Protein AF-R7V769-F1 (afdb_monomer)

InterPro domains:
  IPR001680 WD40 repeat [PF00400] (151-178)
  IPR001680 WD40 repeat [PF00400] (183-221)
  IPR001680 WD40 repeat [PS50082] (189-230)
  IPR001680 WD40 repeat [SM00320] (61-100)
  IPR001680 WD40 repeat [SM00320] (143-178)
  IPR001680 WD40 repeat [SM00320] (182-221)
  IPR015943 WD40/YVTN repeat-like-containing domain superfamily [G3DSA:2.130.10.10] (3-262)
  IPR019775 WD40 repeat, conserved site [PS00678] (208-222)
  IPR036322 WD40-repeat-containing domain superfamily [SSF50978] (66-259)
  IPR051242 WD repeat and EF-hand domain-containing protein [PTHR44324] (4-267)

Secondary structure (DSSP, 8-state):
------EEEEEE-TTSEEEEEEES-HHHHHHHHHHT--SS---SSTT-----HHHHHH-TTEEEEEEE--SS-EEEEEEETTTTEEEEEES-GGGSEEEEESS-THHHHHHHHHHH-TT-----------TTTTSPBPPPGGGEEEE--TT--SEEEEETTTTEEEEE-TT--EEEE-TT--SS-SEEE---SS-EEEEEEETTTTEEEEEETT--EEEEETTT--EEEEE-GGGS---S---EEEEETTTTEEEEESSSEEEEE----

Organism: Capitella teleta (NCBI:txid283909)

Nearest PDB structures (foldseek):
  9esi-assembly1_C  TM=8.291E-01  e=6.371E-06  Schizosaccharomyces pombe
  8qzs-assembly1_E  TM=4.296E-01  e=1.217E-06  Homo sapiens
  8ro1-assembly1_E  TM=4.300E-01  e=1.428E-06  Caenorhabditis elegans
  3zwl-assembly1_B  TM=4.782E-01  e=1.666E-05  Saccharomyces cerevisiae
  6fyy-assembly1_s  TM=4.096E-01  e=5.114E-05  Saccharomyces cerevisiae

Mean predicted aligned error: 11.55 Å

Sequence (269 aa):
STGDDECIVLFGDSEGCINIIVIASAGECLRLDLKWRMWKKAPKAEGIASVGIDVIANGATTKFLRWQVHGDWVQQLKYYHDIRQVISCSNHANTALVIGATTGSTHVEQQLKEIKDPSSQSEKVKQKPNLNWMQPKVRLEADQSIFKVYKGVKCFDFSKDKNIIVTGGMDRIVRMFNPYVSGKPTGMLRGHNAPIFFLFVAEEENRIFSISTDKCVKIWDIQDQNCLLTIRPKGHKIRGDLQACHYSSLTKTLAVATDQMNGLPLKLK

Foldseek 3Di:
DPDFQWDWDWDWFFQQKIKIKIARHPVVLLVVVVVVDPDDDDPPPDPDRDDDVVSQPPPPRMDIAIARQDNGTWQDWDADPVVQKIWTADQGQFQQIKIFHSDAPVVVVVVVVCVVDVPPPDDPDPDDPPPCRPPHDYGDPVRMAGAGHVSGFNDWDADPVVQWIWTWFQVQWIFICRRVDHDDTPAIQDDGPAGWNDWDQDPVVQWIWTAGQQRWIWIAHNPVSDTPDIQHCVNDVDDAGFDDWDADPVQCWIFTDGVHTDIDRDDDD

Solvent-accessible surface area (backbone atoms only — not comparable to full-atom values): 15497 Å² total; per-residue (Å²): 133,88,66,83,52,61,44,75,49,76,49,60,39,74,73,7,28,42,39,39,38,42,27,58,36,55,70,55,57,59,47,54,62,50,72,75,50,77,89,83,76,80,73,95,52,88,90,54,95,78,80,58,68,68,56,46,59,71,33,95,58,30,49,64,43,35,32,48,69,29,88,28,36,47,58,38,77,49,76,41,78,92,78,52,30,36,40,36,24,8,58,28,32,77,33,6,31,37,37,30,49,82,70,70,72,64,64,59,58,51,51,54,50,55,67,70,55,74,86,79,82,82,75,93,67,83,76,66,85,71,86,65,67,76,55,68,39,74,74,60,73,90,61,42,45,56,34,60,32,72,62,10,22,47,27,59,37,76,40,76,94,75,51,36,32,40,35,22,8,68,67,20,40,40,34,31,31,42,80,88,49,68,68,65,65,78,40,75,43,76,81,56,92,36,35,30,60,45,53,44,72,42,72,95,75,48,30,36,42,37,31,24,72,71,54,34,36,36,36,28,34,66,87,79,59,39,79,76,42,77,46,47,47,92,77,42,95,80,60,73,62,86,75,49,73,48,76,37,82,89,74,39,27,37,38,37,32,32,87,50,81,43,78,45,74,65,77,84,130

pLDDT: mean 77.4, std 18.27, range [29.28, 96.44]

Structure (mmCIF, N/CA/C/O backbone):
data_AF-R7V769-F1
#
_entry.id   AF-R7V769-F1
#
loop_
_atom_site.group_PDB
_atom_site.id
_atom_site.type_symbol
_atom_site.label_atom_id
_atom_site.label_alt_id
_atom_site.label_comp_id
_atom_site.label_asym_id
_atom_site.label_entity_id
_atom_site.label_seq_id
_atom_site.pdbx_PDB_ins_code
_atom_site.Cartn_x
_atom_site.Cartn_y
_atom_site.Cartn_z
_atom_site.occupancy
_atom_site.B_iso_or_equiv
_atom_site.auth_seq_id
_atom_site.auth_comp_id
_atom_site.auth_asym_id
_atom_site.auth_atom_id
_atom_site.pdbx_PDB_model_num
ATOM 1 N N . SER A 1 1 ? 30.612 9.951 3.944 1.00 38.47 1 SER A N 1
ATOM 2 C CA . SER A 1 1 ? 30.368 8.896 2.950 1.00 38.47 1 SER A CA 1
ATOM 3 C C . SER A 1 1 ? 29.359 9.433 1.958 1.00 38.47 1 SER A C 1
ATOM 5 O O . SER A 1 1 ? 28.234 9.727 2.334 1.00 38.47 1 SER A O 1
ATOM 7 N N . THR A 1 2 ? 29.783 9.682 0.725 1.00 36.50 2 THR A N 1
ATOM 8 C CA . THR A 1 2 ? 28.875 10.010 -0.377 1.00 36.50 2 THR A CA 1
ATOM 9 C C . THR A 1 2 ? 28.154 8.719 -0.742 1.00 36.50 2 THR A C 1
ATOM 11 O O . THR A 1 2 ? 28.752 7.848 -1.367 1.00 36.50 2 THR A O 1
ATOM 14 N N . GLY A 1 3 ? 26.938 8.537 -0.223 1.00 47.34 3 GLY A N 1
ATOM 15 C CA . GLY A 1 3 ? 26.050 7.489 -0.721 1.00 47.34 3 GLY A CA 1
ATOM 16 C C . GLY A 1 3 ? 25.786 7.712 -2.207 1.00 47.34 3 GLY A C 1
ATOM 17 O O . GLY A 1 3 ? 25.943 8.833 -2.693 1.00 47.34 3 GLY A O 1
ATOM 18 N N . ASP A 1 4 ? 25.433 6.649 -2.921 1.00 56.94 4 ASP A N 1
ATOM 19 C CA . ASP A 1 4 ? 25.064 6.741 -4.330 1.00 56.94 4 ASP A CA 1
ATOM 20 C C . ASP A 1 4 ? 23.943 7.791 -4.486 1.00 56.94 4 ASP A C 1
ATOM 22 O O . ASP A 1 4 ? 22.883 7.663 -3.870 1.00 56.94 4 ASP A O 1
ATOM 26 N N . ASP A 1 5 ? 24.187 8.851 -5.268 1.00 70.94 5 ASP A N 1
ATOM 27 C CA . ASP A 1 5 ? 23.266 9.974 -5.555 1.00 70.94 5 ASP A CA 1
ATOM 28 C C . ASP A 1 5 ? 22.110 9.535 -6.490 1.00 70.94 5 AS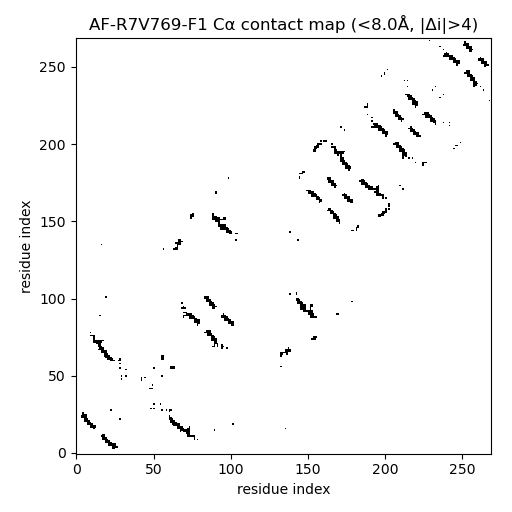P A C 1
ATOM 30 O O . ASP A 1 5 ? 21.684 10.257 -7.402 1.00 70.94 5 ASP A O 1
ATOM 34 N N . GLU A 1 6 ? 21.609 8.315 -6.284 1.00 74.94 6 GLU A N 1
ATOM 35 C CA . GLU A 1 6 ? 20.555 7.709 -7.079 1.00 74.94 6 GLU A CA 1
ATOM 36 C C . GLU A 1 6 ? 19.183 8.216 -6.628 1.00 74.94 6 GLU A C 1
ATOM 38 O O . GLU A 1 6 ? 18.741 8.004 -5.497 1.00 74.94 6 GLU A O 1
ATOM 43 N N . CYS A 1 7 ? 18.471 8.860 -7.547 1.00 81.38 7 CYS A N 1
ATOM 44 C CA . CYS A 1 7 ? 17.094 9.288 -7.346 1.00 81.38 7 CYS A CA 1
ATOM 45 C C . CYS A 1 7 ? 16.164 8.446 -8.218 1.00 81.38 7 CYS A C 1
ATOM 47 O O . CYS A 1 7 ? 16.407 8.263 -9.411 1.00 81.38 7 CYS A O 1
ATOM 49 N N . ILE A 1 8 ? 15.085 7.937 -7.626 1.00 83.00 8 ILE A N 1
ATOM 50 C CA . ILE A 1 8 ? 14.089 7.130 -8.328 1.00 83.00 8 ILE A CA 1
ATOM 51 C C . ILE A 1 8 ? 12.744 7.846 -8.247 1.00 83.00 8 ILE A C 1
ATOM 53 O O . ILE A 1 8 ? 12.223 8.082 -7.159 1.00 83.00 8 ILE A O 1
ATOM 57 N N . VAL A 1 9 ? 12.167 8.161 -9.405 1.00 87.00 9 VAL A N 1
ATOM 58 C CA . VAL A 1 9 ? 10.816 8.719 -9.523 1.00 87.00 9 VAL A CA 1
ATOM 59 C C . VAL A 1 9 ? 9.908 7.665 -10.139 1.00 87.00 9 VAL A C 1
ATOM 61 O O . VAL A 1 9 ? 10.232 7.065 -11.164 1.00 87.00 9 VAL A O 1
ATOM 64 N N . LEU A 1 10 ? 8.769 7.429 -9.495 1.00 90.12 10 LEU A N 1
ATOM 65 C CA . LEU A 1 10 ? 7.818 6.383 -9.853 1.00 90.12 10 LEU A CA 1
ATOM 66 C C . LEU A 1 10 ? 6.419 6.971 -9.932 1.00 90.12 10 LEU A C 1
ATOM 68 O O . LEU A 1 10 ? 5.989 7.662 -9.011 1.00 90.12 10 LEU A O 1
ATOM 72 N N . PHE A 1 11 ? 5.692 6.658 -10.997 1.00 90.62 11 PHE A N 1
ATOM 73 C CA . PHE A 1 11 ? 4.281 7.012 -11.108 1.00 90.62 11 PHE A CA 1
ATOM 74 C C . PHE A 1 11 ? 3.527 5.992 -11.957 1.00 90.62 11 PHE A C 1
ATOM 76 O O . PHE A 1 11 ? 4.061 5.431 -12.915 1.00 90.62 11 PHE A O 1
ATOM 83 N N . GLY A 1 12 ? 2.279 5.732 -11.580 1.00 92.12 12 GLY A N 1
ATOM 84 C CA . GLY A 1 12 ? 1.364 4.901 -12.353 1.00 92.12 12 GLY A CA 1
ATOM 85 C C . GLY A 1 12 ? 0.531 5.750 -13.307 1.00 92.12 12 GLY A C 1
ATOM 86 O O . GLY A 1 12 ? 0.296 6.927 -13.033 1.00 92.12 12 GLY A O 1
ATOM 87 N N . ASP A 1 13 ? 0.082 5.162 -14.410 1.00 91.25 13 ASP A N 1
ATOM 88 C CA . ASP A 1 13 ? -0.838 5.812 -15.343 1.00 91.25 13 ASP A CA 1
ATOM 89 C C . ASP A 1 13 ? -2.193 5.095 -15.453 1.00 91.25 13 ASP A C 1
ATOM 91 O O . ASP A 1 13 ? -2.448 4.054 -14.835 1.00 91.25 13 ASP A O 1
ATOM 95 N N . SER A 1 14 ? -3.096 5.706 -16.224 1.00 91.75 14 SER A N 1
ATOM 96 C CA . SER A 1 14 ? -4.448 5.201 -16.470 1.00 91.75 14 SER A CA 1
ATOM 97 C C . SER A 1 14 ? -4.482 3.940 -17.329 1.00 91.75 14 SER A C 1
ATOM 99 O O . SER A 1 14 ? -5.489 3.243 -17.332 1.00 91.75 14 SER A O 1
ATOM 101 N N . GLU A 1 15 ? -3.402 3.643 -18.052 1.00 90.00 15 GLU A N 1
ATOM 102 C CA . GLU A 1 15 ? -3.284 2.440 -18.878 1.00 90.00 15 GLU A CA 1
ATOM 103 C C . GLU A 1 15 ? -2.782 1.241 -18.068 1.00 90.00 15 GLU A C 1
ATOM 105 O O . GLU A 1 15 ? -2.666 0.146 -18.609 1.00 90.00 15 GLU A O 1
ATOM 110 N N . GLY A 1 16 ? -2.476 1.424 -16.778 1.00 89.50 16 GLY A N 1
ATOM 111 C CA . GLY A 1 16 ? -1.949 0.365 -15.924 1.00 89.50 16 GLY A CA 1
ATOM 112 C C . GLY A 1 16 ? -0.443 0.150 -16.072 1.00 89.50 16 GLY A C 1
ATOM 113 O O . GLY A 1 16 ? 0.079 -0.887 -15.643 1.00 89.50 16 GLY A O 1
ATOM 114 N N . CYS A 1 17 ? 0.276 1.112 -16.656 1.00 91.44 17 CYS A N 1
ATOM 115 C CA . CYS A 1 17 ? 1.729 1.109 -16.656 1.00 91.44 17 CYS A CA 1
ATOM 116 C C . CYS A 1 17 ? 2.290 1.763 -15.396 1.00 91.44 17 CYS A C 1
ATOM 118 O O . CYS A 1 17 ? 1.759 2.733 -14.854 1.00 91.44 17 CYS A O 1
ATOM 120 N N . ILE A 1 18 ? 3.446 1.260 -14.982 1.00 91.19 18 ILE A N 1
ATOM 121 C CA . ILE A 1 18 ? 4.322 1.892 -14.009 1.00 91.19 18 ILE A CA 1
ATOM 122 C C . ILE A 1 18 ? 5.473 2.525 -14.781 1.00 91.19 18 ILE A C 1
ATOM 124 O O . ILE A 1 18 ? 6.204 1.848 -15.506 1.00 91.19 18 ILE A O 1
ATOM 128 N N . ASN A 1 19 ? 5.637 3.828 -14.612 1.00 88.62 19 ASN A N 1
ATOM 129 C CA . ASN A 1 19 ? 6.720 4.598 -15.192 1.00 88.62 19 ASN A CA 1
ATOM 130 C C . ASN A 1 19 ? 7.797 4.796 -14.122 1.00 88.62 19 ASN A C 1
ATOM 132 O O . ASN A 1 19 ? 7.518 5.298 -13.032 1.00 88.62 19 ASN A O 1
ATOM 136 N N . ILE A 1 20 ? 9.017 4.367 -14.431 1.00 87.25 20 ILE A N 1
ATOM 137 C CA . ILE A 1 20 ? 10.181 4.398 -13.548 1.00 87.25 20 ILE A CA 1
ATOM 138 C C . ILE A 1 20 ? 11.251 5.265 -14.193 1.00 87.25 20 ILE A C 1
ATOM 140 O O . ILE A 1 20 ? 11.716 4.973 -15.293 1.00 87.25 20 ILE A O 1
ATOM 144 N N . ILE A 1 21 ? 11.661 6.312 -13.489 1.00 85.25 21 ILE A N 1
ATOM 145 C CA . ILE A 1 21 ? 12.800 7.150 -13.843 1.00 85.25 21 ILE A CA 1
ATOM 146 C C . ILE A 1 21 ? 13.878 6.892 -12.799 1.00 85.25 21 ILE A C 1
ATOM 148 O O . ILE A 1 21 ? 13.679 7.195 -11.626 1.00 85.25 21 ILE A O 1
ATOM 152 N N . VAL A 1 22 ? 15.014 6.349 -13.223 1.00 81.12 22 VAL A N 1
ATOM 153 C CA . VAL A 1 22 ? 16.208 6.207 -12.383 1.00 81.12 22 VAL A CA 1
ATOM 154 C C . VAL A 1 22 ? 17.222 7.248 -12.829 1.00 81.12 22 VAL A C 1
ATOM 156 O O . VAL A 1 22 ? 17.643 7.254 -13.985 1.00 81.12 22 VAL A O 1
ATOM 159 N N . ILE A 1 23 ? 17.602 8.134 -11.921 1.00 80.56 23 ILE A N 1
ATOM 160 C CA . ILE A 1 23 ? 18.587 9.192 -12.124 1.00 80.56 23 ILE A CA 1
ATOM 161 C C . ILE A 1 23 ? 19.831 8.783 -11.342 1.00 80.56 23 ILE A C 1
ATOM 163 O O . ILE A 1 23 ? 19.790 8.780 -10.118 1.00 80.56 23 ILE A O 1
ATOM 167 N N . ALA A 1 24 ? 20.916 8.428 -12.034 1.00 74.19 24 ALA A N 1
ATOM 168 C CA . ALA A 1 24 ? 22.129 7.906 -11.394 1.00 74.19 24 ALA A CA 1
ATOM 169 C C . ALA A 1 24 ? 22.889 8.967 -10.576 1.00 74.19 24 ALA A C 1
ATOM 171 O O . ALA A 1 24 ? 23.533 8.656 -9.583 1.00 74.19 24 ALA A O 1
ATOM 172 N N . SER A 1 25 ? 22.810 10.230 -11.004 1.00 73.69 25 SER A N 1
ATOM 173 C CA . SER A 1 25 ? 23.271 11.379 -10.229 1.00 73.69 25 SER A CA 1
ATOM 174 C C . SER A 1 25 ? 22.354 12.564 -10.488 1.00 73.69 25 SER A C 1
ATOM 176 O O . SER A 1 25 ? 22.337 13.136 -11.586 1.00 73.69 25 SER A O 1
ATOM 178 N N . ALA A 1 26 ? 21.584 12.950 -9.471 1.00 68.31 26 ALA A N 1
ATOM 179 C CA . ALA A 1 26 ? 20.723 14.128 -9.552 1.00 68.31 26 ALA A CA 1
ATOM 180 C C . ALA A 1 26 ? 21.537 15.407 -9.826 1.00 68.31 26 ALA A C 1
ATOM 182 O O . ALA A 1 26 ? 21.130 16.249 -10.631 1.00 68.31 26 ALA A O 1
ATOM 183 N N . GLY A 1 27 ? 22.727 15.520 -9.223 1.00 65.88 27 GLY A N 1
ATOM 184 C CA . GLY A 1 27 ? 23.632 16.653 -9.413 1.00 65.88 27 GLY A CA 1
ATOM 185 C C . GLY A 1 27 ? 24.148 16.788 -10.848 1.00 65.88 27 GLY A C 1
ATOM 186 O O . GLY A 1 27 ? 24.165 17.893 -11.394 1.00 65.88 27 GLY A O 1
ATOM 187 N N . GLU A 1 28 ? 24.528 15.685 -11.498 1.00 65.19 28 GLU A N 1
ATOM 188 C CA . GLU A 1 28 ? 24.952 15.719 -12.904 1.00 65.19 28 GLU A CA 1
ATOM 189 C C . GLU A 1 28 ? 23.791 15.948 -13.868 1.00 65.19 28 GLU A C 1
ATOM 191 O O . GLU A 1 28 ? 23.950 16.688 -14.840 1.00 65.19 28 GLU A O 1
ATOM 196 N N . CYS A 1 29 ? 22.612 15.386 -13.585 1.00 62.81 29 CYS A N 1
ATOM 197 C CA . CYS A 1 29 ? 21.416 15.615 -14.393 1.00 62.81 29 CYS A CA 1
ATOM 198 C C . CYS A 1 29 ? 21.044 17.109 -14.439 1.00 62.81 29 CYS A C 1
ATOM 200 O O . CYS A 1 29 ? 20.763 17.647 -15.509 1.00 62.81 29 CYS A O 1
ATOM 202 N N . LEU A 1 30 ? 21.125 17.804 -13.299 1.00 62.53 30 LEU A N 1
ATOM 203 C CA . LEU A 1 30 ? 20.907 19.253 -13.224 1.00 62.53 30 LEU A CA 1
ATOM 204 C C . LEU A 1 30 ? 22.042 20.052 -13.895 1.00 62.53 30 LEU A C 1
ATOM 206 O O . LEU A 1 30 ? 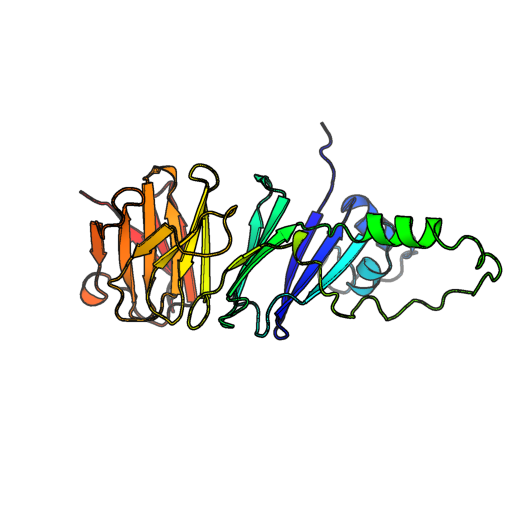21.795 21.088 -14.513 1.00 62.53 30 LEU A O 1
ATOM 210 N N . ARG A 1 31 ? 23.294 19.574 -13.824 1.00 58.38 31 ARG A N 1
ATOM 211 C CA . ARG A 1 31 ? 24.452 20.212 -14.487 1.00 58.38 31 ARG A CA 1
ATOM 212 C C . ARG A 1 31 ? 24.467 20.041 -16.007 1.00 58.38 31 ARG A C 1
ATOM 214 O O . ARG A 1 31 ? 25.007 20.902 -16.699 1.00 58.38 31 ARG A O 1
ATOM 221 N N . LEU A 1 32 ? 23.908 18.959 -16.543 1.00 52.59 32 LEU A N 1
ATOM 222 C CA . LEU A 1 32 ? 23.812 18.742 -17.988 1.00 52.59 32 LEU A CA 1
ATOM 223 C C . LEU A 1 32 ? 22.817 19.709 -18.642 1.00 52.59 32 LEU A C 1
ATOM 225 O O . LEU A 1 32 ? 23.135 20.243 -19.704 1.00 52.59 32 LEU A O 1
ATOM 229 N N . ASP A 1 33 ? 21.701 20.033 -17.977 1.00 50.44 33 ASP A N 1
ATOM 230 C CA . ASP A 1 33 ? 20.824 21.143 -18.395 1.00 50.44 33 ASP A CA 1
ATOM 231 C C . ASP A 1 33 ? 21.580 22.491 -18.381 1.00 50.44 33 ASP A C 1
ATOM 233 O O . ASP A 1 33 ? 21.432 23.332 -19.271 1.00 50.44 33 ASP A O 1
ATOM 237 N N . LEU A 1 34 ? 22.497 22.674 -17.423 1.00 46.69 34 LEU A N 1
ATOM 238 C CA . LEU A 1 34 ? 23.350 23.866 -17.345 1.00 46.69 34 LEU A CA 1
ATOM 239 C C . LEU A 1 34 ? 24.428 23.931 -18.446 1.00 46.69 34 LEU A C 1
ATOM 241 O O . LEU A 1 34 ? 24.751 25.032 -18.888 1.00 46.69 34 LEU A O 1
ATOM 245 N N . LYS A 1 35 ? 24.958 22.804 -18.947 1.00 44.06 35 LYS A N 1
ATOM 246 C CA . LYS A 1 35 ? 25.964 22.800 -20.036 1.00 44.06 35 LYS A CA 1
ATOM 247 C C . LYS A 1 35 ? 25.408 23.261 -21.390 1.00 44.06 35 LYS A C 1
ATOM 249 O O . LYS A 1 35 ? 26.181 23.754 -22.206 1.00 44.06 35 LYS A O 1
ATOM 254 N N . TRP A 1 36 ? 24.098 23.159 -21.623 1.00 39.41 36 TRP A N 1
ATOM 255 C CA . TRP A 1 36 ? 23.449 23.660 -22.847 1.00 39.41 36 TRP A CA 1
ATOM 256 C C . TRP A 1 36 ? 22.977 25.119 -22.745 1.00 39.41 36 TRP A C 1
ATOM 258 O O . TRP A 1 36 ? 22.637 25.738 -23.755 1.00 39.41 36 TRP A O 1
ATOM 268 N N . ARG A 1 37 ? 23.015 25.719 -21.549 1.00 42.22 37 ARG A N 1
ATOM 269 C CA . ARG A 1 37 ? 22.692 27.132 -21.323 1.00 42.22 37 ARG A CA 1
ATOM 270 C C . ARG A 1 37 ? 23.956 27.989 -21.269 1.00 42.22 37 ARG A C 1
ATOM 272 O O . ARG A 1 37 ? 24.393 28.421 -20.206 1.00 42.22 37 ARG A O 1
ATOM 279 N N . MET A 1 38 ? 24.456 28.389 -22.439 1.00 36.78 38 MET A N 1
ATOM 280 C CA . MET A 1 38 ? 24.999 29.747 -22.538 1.00 36.78 38 MET A CA 1
ATOM 281 C C . MET A 1 38 ? 23.882 30.705 -22.091 1.00 36.78 38 MET A C 1
ATOM 283 O O . MET A 1 38 ? 22.810 30.746 -22.698 1.00 36.78 38 MET A O 1
ATOM 287 N N . TRP A 1 39 ? 24.089 31.398 -20.969 1.00 44.03 39 TRP A N 1
ATOM 288 C CA . TRP A 1 39 ? 23.134 32.312 -20.340 1.00 44.03 39 TRP A CA 1
ATOM 289 C C . TRP A 1 39 ? 22.452 33.249 -21.344 1.00 44.03 39 TRP A C 1
ATOM 291 O O . TRP A 1 39 ? 23.052 34.247 -21.726 1.00 44.03 39 TRP A O 1
ATOM 301 N N . LYS A 1 40 ? 21.183 33.004 -21.707 1.00 39.84 40 LYS A N 1
ATOM 302 C CA . LYS A 1 40 ? 20.277 34.081 -22.168 1.00 39.84 40 LYS A CA 1
ATOM 303 C C . LYS A 1 40 ? 18.812 33.979 -21.733 1.00 39.84 40 LYS A C 1
ATOM 305 O O . LYS A 1 40 ? 18.083 34.927 -21.996 1.00 39.84 40 LYS A O 1
ATOM 310 N N . LYS A 1 41 ? 18.356 32.922 -21.042 1.00 41.53 41 LYS A N 1
ATOM 311 C CA . LYS A 1 41 ? 17.011 32.884 -20.418 1.00 41.53 41 LYS A CA 1
ATOM 312 C C . LYS A 1 41 ? 16.904 31.776 -19.361 1.00 41.53 41 LYS A C 1
ATOM 314 O O . LYS A 1 41 ? 16.995 30.589 -19.684 1.00 41.53 41 LYS A O 1
ATOM 319 N N . ALA A 1 42 ? 16.717 32.187 -18.106 1.00 41.94 42 ALA A N 1
ATOM 320 C CA . ALA A 1 42 ? 16.353 31.324 -16.982 1.00 41.94 42 ALA A CA 1
ATOM 321 C C . ALA A 1 42 ? 15.047 30.549 -17.282 1.00 41.94 42 ALA A C 1
ATOM 323 O O . ALA A 1 42 ? 14.239 31.023 -18.090 1.00 41.94 42 ALA A O 1
ATOM 324 N N . PRO A 1 43 ? 14.822 29.359 -16.692 1.00 47.91 43 PRO A N 1
ATOM 325 C CA . PRO A 1 43 ? 13.550 28.660 -16.847 1.00 47.91 43 PRO A CA 1
ATOM 326 C C . PRO A 1 43 ? 12.424 29.511 -16.245 1.00 47.91 43 PRO A C 1
ATOM 328 O O . PRO A 1 43 ? 12.604 30.159 -15.219 1.00 47.91 43 PRO A O 1
ATOM 331 N N . LYS A 1 44 ? 11.263 29.540 -16.910 1.00 49.53 44 LYS A N 1
ATOM 332 C CA . LYS A 1 44 ? 10.121 30.419 -16.584 1.00 49.53 44 LYS A CA 1
ATOM 333 C C . LYS A 1 44 ? 9.360 30.032 -15.298 1.00 49.53 44 LYS A C 1
ATOM 335 O O . LYS A 1 44 ? 8.281 30.564 -15.070 1.00 49.53 44 LYS A O 1
ATOM 340 N N . ALA A 1 45 ? 9.896 29.137 -14.471 1.00 54.94 45 ALA A N 1
ATOM 341 C CA . ALA A 1 45 ? 9.294 28.717 -13.209 1.00 54.94 45 ALA A CA 1
ATOM 342 C C . ALA A 1 45 ? 10.161 29.206 -12.036 1.00 54.94 45 ALA A C 1
ATOM 344 O O . ALA A 1 45 ? 11.137 28.563 -11.664 1.00 54.94 45 ALA A O 1
ATOM 345 N N . GLU A 1 46 ? 9.842 30.404 -11.540 1.00 53.03 46 GLU A N 1
ATOM 346 C CA . GLU A 1 46 ? 10.150 30.938 -10.198 1.00 53.03 46 GLU A CA 1
ATOM 347 C C . GLU A 1 46 ? 11.409 30.409 -9.476 1.00 53.03 46 GLU A C 1
ATOM 349 O O . GLU A 1 46 ? 11.331 29.884 -8.372 1.00 53.03 46 GLU A O 1
ATOM 354 N N . GLY A 1 47 ? 12.602 30.545 -10.066 1.00 55.38 47 GLY A N 1
ATOM 355 C CA . GLY A 1 47 ? 13.861 30.265 -9.356 1.00 55.38 47 GLY A CA 1
ATOM 356 C C . GLY A 1 47 ? 14.110 28.796 -8.977 1.00 55.38 47 GLY A C 1
ATOM 357 O O . GLY A 1 47 ? 15.088 28.515 -8.287 1.00 55.38 47 GLY A O 1
ATOM 358 N N . ILE A 1 48 ? 13.284 27.858 -9.452 1.00 61.16 48 ILE A N 1
ATOM 359 C CA . ILE A 1 48 ? 13.450 26.419 -9.221 1.00 61.16 48 ILE A CA 1
ATOM 360 C C . ILE A 1 48 ? 14.084 25.794 -10.467 1.00 61.16 48 ILE A C 1
ATOM 362 O O . ILE A 1 48 ? 13.589 25.940 -11.590 1.00 61.16 48 ILE A O 1
ATOM 366 N N . ALA A 1 49 ? 15.195 25.078 -10.279 1.00 58.22 49 ALA A N 1
ATOM 367 C CA . ALA A 1 49 ? 15.799 24.291 -11.347 1.00 58.22 49 ALA A CA 1
ATOM 368 C C . ALA A 1 49 ? 14.798 23.218 -11.810 1.00 58.22 49 ALA A C 1
ATOM 370 O O . ALA A 1 49 ? 14.388 22.361 -11.031 1.00 58.22 49 ALA A O 1
ATOM 371 N N . SER A 1 50 ? 14.379 23.293 -13.071 1.00 60.59 50 SER A N 1
ATOM 372 C CA . SER A 1 50 ? 13.412 22.382 -13.684 1.00 60.59 50 SER A CA 1
ATOM 373 C C . SER A 1 50 ? 14.034 21.762 -14.924 1.00 60.59 50 SER A C 1
ATOM 375 O O . SER A 1 50 ? 14.637 22.463 -15.734 1.00 60.59 50 SER A O 1
ATOM 377 N N . VAL A 1 51 ? 13.887 20.447 -15.060 1.00 65.12 51 VAL A N 1
ATOM 378 C CA . VAL A 1 51 ? 14.385 19.683 -16.205 1.00 65.12 51 VAL A CA 1
ATOM 379 C C . VAL A 1 51 ? 13.184 19.076 -16.916 1.00 65.12 51 VAL A C 1
ATOM 381 O O . VAL A 1 51 ? 12.318 18.476 -16.277 1.00 65.12 51 VAL A O 1
ATOM 384 N N . GLY A 1 52 ? 13.114 19.262 -18.234 1.00 65.38 52 GLY A N 1
ATOM 385 C CA . GLY A 1 52 ? 12.089 18.639 -19.065 1.00 65.38 52 GLY A CA 1
ATOM 386 C C . GLY A 1 52 ? 12.231 17.117 -19.060 1.00 65.38 52 GLY A C 1
ATOM 387 O O . GLY A 1 52 ? 13.340 16.579 -19.066 1.00 65.38 52 GLY A O 1
ATOM 388 N N . ILE A 1 53 ? 11.107 16.401 -19.045 1.00 67.44 53 ILE A N 1
ATOM 389 C CA . ILE A 1 53 ? 11.116 14.932 -19.040 1.00 67.44 53 ILE A CA 1
ATOM 390 C C . ILE A 1 53 ? 11.760 14.350 -20.308 1.00 67.44 53 ILE A C 1
ATOM 392 O O . ILE A 1 53 ? 12.323 13.266 -20.267 1.00 67.44 53 ILE A O 1
ATOM 396 N N . ASP A 1 54 ? 11.736 15.092 -21.413 1.00 64.50 54 ASP A N 1
ATOM 397 C CA . ASP A 1 54 ? 12.410 14.793 -22.676 1.00 64.50 54 ASP A CA 1
ATOM 398 C C . ASP A 1 54 ? 13.942 14.821 -22.554 1.00 64.50 54 ASP A C 1
ATOM 400 O O . ASP A 1 54 ? 14.629 13.993 -23.157 1.00 64.50 54 ASP A O 1
ATOM 404 N N . VAL A 1 55 ? 14.479 15.720 -21.726 1.00 65.00 55 VAL A N 1
ATOM 405 C CA . VAL A 1 55 ? 15.913 15.792 -21.410 1.00 65.00 55 VAL A CA 1
ATOM 406 C C . VAL A 1 55 ? 16.316 14.620 -20.514 1.00 65.00 55 VAL A C 1
ATOM 408 O O . VAL A 1 55 ? 17.354 14.004 -20.740 1.00 65.00 55 VAL A O 1
ATOM 411 N N . ILE A 1 56 ? 15.466 14.256 -19.549 1.00 66.00 56 ILE A N 1
ATOM 412 C CA . ILE A 1 56 ? 15.660 13.075 -18.690 1.00 66.00 56 ILE A CA 1
ATOM 413 C C . ILE A 1 56 ? 15.528 11.782 -19.508 1.00 66.00 56 ILE A C 1
ATOM 415 O O . ILE A 1 56 ? 16.278 10.837 -19.304 1.00 66.00 56 ILE A O 1
ATOM 419 N N . ALA A 1 57 ? 14.612 11.702 -20.466 1.00 63.19 57 ALA A N 1
ATOM 420 C CA . ALA A 1 57 ? 14.434 10.492 -21.265 1.00 63.19 57 ALA A CA 1
ATOM 421 C C . ALA A 1 57 ? 15.620 10.224 -22.211 1.00 63.19 57 ALA A C 1
ATOM 423 O O . ALA A 1 57 ? 15.934 9.067 -22.480 1.00 63.19 57 ALA A O 1
ATOM 424 N N . ASN A 1 58 ? 16.288 11.280 -22.692 1.00 62.47 58 ASN A N 1
ATOM 425 C CA . ASN A 1 58 ? 17.402 11.184 -23.644 1.00 62.47 58 ASN A CA 1
ATOM 426 C C . ASN A 1 58 ? 18.792 11.378 -23.005 1.00 62.47 58 ASN A C 1
ATOM 428 O O . ASN A 1 58 ? 19.806 11.332 -23.705 1.00 62.47 58 ASN A O 1
ATOM 432 N N . GLY A 1 59 ? 18.852 11.636 -21.698 1.00 63.81 59 GLY A N 1
ATOM 433 C CA . GLY A 1 59 ? 20.090 11.857 -20.957 1.00 63.81 59 GLY A CA 1
ATOM 434 C C . GLY A 1 59 ? 20.888 10.569 -20.747 1.00 63.81 59 GLY A C 1
ATOM 435 O O . GLY A 1 59 ? 20.333 9.506 -20.495 1.00 63.81 59 GLY A O 1
ATOM 436 N N . ALA A 1 60 ? 22.219 10.656 -20.804 1.00 62.62 60 ALA A N 1
ATOM 437 C CA . ALA A 1 60 ? 23.098 9.505 -20.562 1.00 62.62 60 ALA A CA 1
ATOM 438 C C . ALA A 1 60 ? 23.084 9.022 -19.095 1.00 62.62 60 ALA A C 1
ATOM 440 O O . ALA A 1 60 ? 23.457 7.886 -18.810 1.00 62.62 60 ALA A O 1
ATOM 441 N N . THR A 1 61 ? 22.664 9.882 -18.163 1.00 67.56 61 THR A N 1
ATOM 442 C CA . THR A 1 61 ? 22.675 9.642 -16.709 1.00 67.56 61 THR A CA 1
ATOM 443 C C . THR A 1 61 ? 21.328 9.159 -16.164 1.00 67.56 61 THR A C 1
ATOM 445 O O . THR A 1 61 ? 21.188 8.920 -14.962 1.00 67.56 61 THR A O 1
ATOM 448 N N . THR A 1 62 ? 20.330 9.014 -17.033 1.00 71.44 62 THR A N 1
ATOM 449 C CA . THR A 1 62 ? 18.930 8.810 -16.671 1.00 71.44 62 THR A CA 1
ATOM 450 C C . THR A 1 62 ? 18.349 7.641 -17.455 1.00 71.44 62 THR A C 1
ATOM 452 O O . THR A 1 62 ? 18.526 7.511 -18.663 1.00 71.44 62 THR A O 1
ATOM 455 N N . LYS A 1 63 ? 17.656 6.742 -16.756 1.00 76.12 63 LYS A N 1
ATOM 456 C CA . LYS A 1 63 ? 16.998 5.576 -17.348 1.00 76.12 63 LYS A CA 1
ATOM 457 C C . LYS A 1 63 ? 15.500 5.716 -17.161 1.00 76.12 63 LYS A C 1
ATOM 459 O O . LYS A 1 63 ? 15.027 5.787 -16.030 1.00 76.12 63 LYS A O 1
ATOM 464 N N . PHE A 1 64 ? 14.767 5.723 -18.268 1.00 80.62 64 PHE A N 1
ATOM 465 C CA . PHE A 1 64 ? 13.312 5.676 -18.264 1.00 80.62 64 PHE A CA 1
ATOM 466 C C . PHE A 1 64 ? 12.822 4.272 -18.621 1.00 80.62 64 PHE A C 1
ATOM 468 O O . PHE A 1 64 ? 13.274 3.667 -19.596 1.00 80.62 64 PHE A O 1
ATOM 475 N N . LEU A 1 65 ? 11.873 3.763 -17.843 1.00 81.25 65 LEU A N 1
ATOM 476 C CA . LEU A 1 65 ? 11.215 2.489 -18.082 1.00 81.25 65 LEU A CA 1
ATOM 477 C C . LEU A 1 65 ? 9.706 2.649 -17.914 1.00 81.25 65 LEU A C 1
ATOM 479 O O . LEU A 1 65 ? 9.232 2.947 -16.823 1.00 81.25 65 LEU A O 1
ATOM 483 N N . ARG A 1 66 ? 8.954 2.349 -18.974 1.00 86.12 66 ARG A N 1
ATOM 484 C CA . ARG A 1 66 ? 7.508 2.128 -18.905 1.00 86.12 66 ARG A CA 1
ATOM 485 C C . ARG A 1 66 ? 7.235 0.629 -18.855 1.00 86.12 66 ARG A C 1
ATOM 487 O O . ARG A 1 66 ? 7.529 -0.089 -19.810 1.00 86.12 66 ARG A O 1
ATOM 494 N N . TRP A 1 67 ? 6.700 0.156 -17.738 1.00 87.19 67 TRP A N 1
ATOM 495 C CA . TRP A 1 67 ? 6.381 -1.248 -17.489 1.00 87.19 67 TRP A CA 1
ATOM 496 C C . TRP A 1 67 ? 4.862 -1.432 -17.493 1.00 87.19 67 TRP A C 1
ATOM 498 O O . TRP A 1 67 ? 4.192 -0.884 -16.624 1.00 87.19 67 TRP A O 1
ATOM 508 N N . GLN A 1 68 ? 4.311 -2.182 -18.453 1.00 89.06 68 GLN A N 1
ATOM 509 C CA . GLN A 1 68 ? 2.884 -2.536 -18.448 1.00 89.06 68 GLN A CA 1
ATOM 510 C C . GLN A 1 68 ? 2.651 -3.635 -17.419 1.00 89.06 68 GLN A C 1
ATOM 512 O O . GLN A 1 68 ? 3.195 -4.732 -17.556 1.00 89.06 68 GLN A O 1
ATOM 517 N N . VAL A 1 69 ? 1.849 -3.335 -16.400 1.00 89.12 69 VAL A N 1
ATOM 518 C CA . VAL A 1 69 ? 1.663 -4.226 -15.247 1.00 89.12 69 VAL A CA 1
ATOM 519 C C . VAL A 1 69 ? 0.214 -4.636 -15.090 1.00 89.12 69 VAL A C 1
ATOM 521 O O . VAL A 1 69 ? -0.099 -5.813 -14.925 1.00 89.12 69 VAL A O 1
ATOM 524 N N . HIS A 1 70 ? -0.670 -3.648 -15.125 1.00 93.06 70 HIS A N 1
ATOM 525 C CA . HIS A 1 70 ? -2.074 -3.808 -14.804 1.00 93.06 70 HIS A CA 1
ATOM 526 C C . HIS A 1 70 ? -2.925 -3.746 -16.066 1.00 93.06 70 HIS A C 1
ATOM 528 O O . HIS A 1 70 ? -2.551 -3.112 -17.048 1.00 93.06 70 HIS A O 1
ATOM 534 N N . GLY A 1 71 ? -4.080 -4.410 -16.029 1.00 91.31 71 GLY A N 1
ATOM 535 C CA . GLY A 1 71 ? -5.119 -4.267 -17.058 1.00 91.31 71 GLY A CA 1
ATOM 536 C C . GLY A 1 71 ? -6.069 -3.088 -16.815 1.00 91.31 71 GLY A C 1
ATOM 537 O O . GLY A 1 71 ? -7.070 -2.966 -17.509 1.00 91.31 71 GLY A O 1
ATOM 538 N N . ASP A 1 72 ? -5.803 -2.279 -15.789 1.00 93.81 72 ASP A N 1
ATOM 539 C CA . ASP A 1 72 ? -6.596 -1.123 -15.370 1.00 93.81 72 ASP A CA 1
ATOM 540 C C . ASP A 1 72 ? -5.659 -0.089 -14.718 1.00 93.81 72 ASP A C 1
ATOM 542 O O . ASP A 1 72 ? -4.516 -0.414 -14.383 1.00 93.81 72 ASP A O 1
ATOM 546 N N . TRP A 1 73 ? -6.134 1.135 -14.501 1.00 93.38 73 TRP A N 1
ATOM 547 C CA . TRP A 1 73 ? -5.386 2.207 -13.835 1.00 93.38 73 TRP A CA 1
ATOM 548 C C . TRP A 1 73 ? -4.754 1.793 -12.496 1.00 93.38 73 TRP A C 1
ATOM 550 O O . TRP A 1 73 ? -5.350 1.092 -11.665 1.00 93.38 73 TRP A O 1
ATOM 560 N N . VAL A 1 74 ? -3.536 2.284 -12.265 1.00 95.31 74 VAL A N 1
ATOM 561 C CA . VAL A 1 74 ? -2.804 2.054 -11.015 1.00 95.31 74 VAL A CA 1
ATOM 562 C C . VAL A 1 74 ? -3.451 2.861 -9.887 1.00 95.31 74 VAL A C 1
ATOM 564 O O . VAL A 1 74 ? -3.519 4.085 -9.947 1.00 95.31 74 VAL A O 1
ATOM 567 N N . GLN A 1 75 ? -3.916 2.176 -8.843 1.00 94.00 75 GLN A N 1
ATOM 568 C CA . GLN A 1 75 ? -4.593 2.787 -7.693 1.00 94.00 75 GLN A CA 1
ATOM 569 C C . GLN A 1 75 ? -3.605 3.294 -6.643 1.00 94.00 75 GLN A C 1
ATOM 571 O O . GLN A 1 75 ? -3.766 4.380 -6.091 1.00 94.00 75 GLN A O 1
ATOM 576 N N . GLN A 1 76 ? -2.571 2.503 -6.365 1.00 94.12 76 GLN A N 1
ATOM 577 C CA . GLN A 1 76 ? -1.525 2.853 -5.416 1.00 94.12 76 GLN A CA 1
ATOM 578 C C . GLN A 1 76 ? -0.192 2.288 -5.891 1.00 94.12 76 GLN A C 1
ATOM 580 O O . GLN A 1 76 ? -0.129 1.191 -6.448 1.00 94.12 76 GLN A O 1
ATOM 585 N N . LEU A 1 77 ? 0.873 3.047 -5.649 1.00 94.25 77 LEU A N 1
ATOM 586 C CA . LEU A 1 77 ? 2.243 2.712 -6.007 1.00 94.25 77 LEU A CA 1
ATOM 587 C C . LEU A 1 77 ? 3.161 3.124 -4.858 1.00 94.25 77 LEU A C 1
ATOM 589 O O . LEU A 1 77 ? 3.089 4.261 -4.392 1.00 94.25 77 LEU A O 1
ATOM 593 N N . LYS A 1 78 ? 4.014 2.211 -4.398 1.00 93.00 78 LYS A N 1
ATOM 594 C CA . LYS A 1 78 ? 5.018 2.486 -3.367 1.00 93.00 78 LYS A CA 1
ATOM 595 C C . LYS A 1 78 ? 6.332 1.801 -3.709 1.00 93.00 78 LYS A C 1
ATOM 597 O O . LYS A 1 78 ? 6.344 0.679 -4.214 1.00 93.00 78 LYS A O 1
ATOM 602 N N . TYR A 1 79 ? 7.430 2.473 -3.390 1.00 91.06 79 TYR A N 1
ATOM 603 C CA . TYR A 1 79 ? 8.767 1.899 -3.439 1.00 91.06 79 TYR A CA 1
ATOM 604 C C . TYR A 1 79 ? 9.258 1.587 -2.039 1.00 91.06 79 TYR A C 1
ATOM 606 O O . TYR A 1 79 ? 9.136 2.415 -1.139 1.00 91.06 79 TYR A O 1
ATOM 614 N N . TYR A 1 80 ? 9.836 0.405 -1.881 1.00 88.81 80 TYR A N 1
ATOM 615 C CA . TYR A 1 80 ? 10.428 -0.036 -0.633 1.00 88.81 80 TYR A CA 1
ATOM 616 C C . TYR A 1 80 ? 11.935 -0.162 -0.829 1.00 88.81 80 TYR A C 1
ATOM 618 O O . TYR A 1 80 ? 12.414 -1.097 -1.472 1.00 88.81 80 TYR A O 1
ATOM 626 N N . HIS A 1 81 ? 12.678 0.796 -0.266 1.00 83.38 81 HIS A N 1
ATOM 627 C CA . HIS A 1 81 ? 14.137 0.869 -0.379 1.00 83.38 81 HIS A CA 1
ATOM 628 C C . HIS A 1 81 ? 14.831 -0.382 0.174 1.00 83.38 81 HIS A C 1
ATOM 630 O O . HIS A 1 81 ? 15.793 -0.858 -0.422 1.00 83.38 81 HIS A O 1
ATOM 636 N N . ASP A 1 82 ? 14.304 -0.945 1.263 1.00 82.38 82 ASP A N 1
ATOM 637 C CA . ASP A 1 82 ? 14.861 -2.120 1.938 1.00 82.38 82 ASP A CA 1
ATOM 638 C C . ASP A 1 82 ? 14.951 -3.365 1.055 1.00 82.38 82 ASP A C 1
ATOM 640 O O . ASP A 1 82 ? 15.926 -4.109 1.120 1.00 82.38 82 ASP A O 1
ATOM 644 N N . ILE A 1 83 ? 13.923 -3.590 0.237 1.00 83.94 83 ILE A N 1
ATOM 645 C CA . ILE A 1 83 ? 13.823 -4.744 -0.665 1.00 83.94 83 ILE A CA 1
ATOM 646 C C . ILE A 1 83 ? 14.117 -4.363 -2.121 1.00 83.94 83 ILE A C 1
ATOM 648 O O . ILE A 1 83 ? 14.112 -5.229 -2.988 1.00 83.94 83 ILE A O 1
ATOM 652 N N . ARG A 1 84 ? 14.373 -3.074 -2.399 1.00 83.88 84 ARG A N 1
ATOM 653 C CA . ARG A 1 84 ? 14.553 -2.492 -3.744 1.00 83.88 84 ARG A CA 1
ATOM 654 C C . ARG A 1 84 ? 13.446 -2.888 -4.727 1.00 83.88 84 ARG A C 1
ATOM 656 O O . ARG A 1 84 ? 13.683 -3.089 -5.920 1.00 83.88 84 ARG A O 1
ATOM 663 N N . GLN A 1 85 ? 12.221 -2.994 -4.223 1.00 88.38 85 GLN A N 1
ATOM 664 C CA . GLN A 1 85 ? 11.056 -3.406 -4.998 1.00 88.38 85 GLN A CA 1
ATOM 665 C C . GLN A 1 85 ? 9.986 -2.324 -4.998 1.00 88.38 85 GLN A C 1
ATOM 667 O O . GLN A 1 85 ? 9.805 -1.563 -4.045 1.00 88.38 85 GLN A O 1
ATOM 672 N N . VAL A 1 86 ? 9.267 -2.281 -6.109 1.00 91.88 86 VAL A N 1
ATOM 673 C CA . VAL A 1 86 ? 8.067 -1.487 -6.314 1.00 91.88 86 VAL A CA 1
ATOM 674 C C . VAL A 1 86 ? 6.874 -2.403 -6.117 1.00 91.88 86 VAL A C 1
ATOM 676 O O . VAL A 1 86 ? 6.801 -3.476 -6.716 1.00 91.88 86 VAL A O 1
ATOM 679 N N . ILE A 1 87 ? 5.927 -1.958 -5.300 1.00 94.44 87 ILE A N 1
ATOM 680 C CA . ILE A 1 87 ? 4.639 -2.617 -5.126 1.00 94.44 87 ILE A CA 1
ATOM 681 C C . ILE A 1 87 ? 3.570 -1.693 -5.693 1.00 94.44 87 ILE A C 1
ATOM 683 O O . ILE A 1 87 ? 3.571 -0.484 -5.450 1.00 94.44 87 ILE A O 1
ATOM 687 N N . SER A 1 88 ? 2.667 -2.266 -6.475 1.00 95.12 88 SER A N 1
ATOM 688 C CA . SER A 1 88 ? 1.592 -1.539 -7.139 1.00 95.12 88 SER A CA 1
ATOM 689 C C . SER A 1 88 ? 0.293 -2.323 -7.077 1.00 95.12 88 SER A C 1
ATOM 691 O O . SER A 1 88 ? 0.317 -3.555 -7.061 1.00 95.12 88 SER A O 1
ATOM 693 N N . CYS A 1 89 ? -0.839 -1.626 -7.075 1.00 95.88 89 CYS A N 1
ATOM 694 C CA . CYS A 1 89 ? -2.147 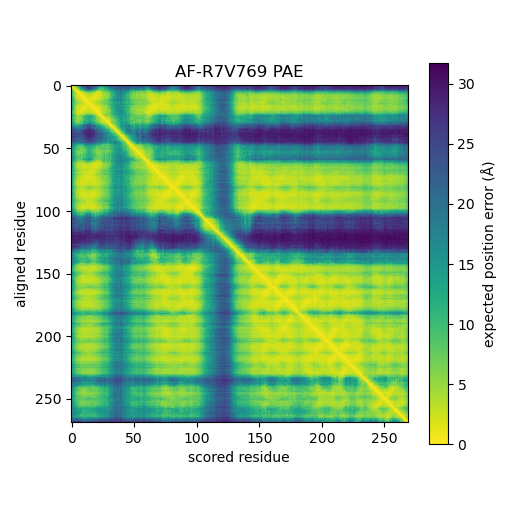-2.268 -7.111 1.00 95.88 89 CYS A CA 1
ATOM 695 C C . CYS A 1 89 ? -3.103 -1.623 -8.117 1.00 95.88 89 CYS A C 1
ATOM 697 O O . CYS A 1 89 ? -2.961 -0.448 -8.461 1.00 95.88 89 CYS A O 1
ATOM 699 N N . SER A 1 90 ? -4.089 -2.395 -8.569 1.00 95.44 90 SER A N 1
ATOM 700 C CA . SER A 1 90 ? -5.157 -1.948 -9.467 1.00 95.44 90 SER A CA 1
ATOM 701 C C . SER A 1 90 ? -6.485 -2.638 -9.155 1.00 95.44 90 SER A C 1
ATOM 703 O O . SER A 1 90 ? -6.544 -3.665 -8.470 1.00 95.44 90 SER A O 1
ATOM 705 N N . ASN A 1 91 ? -7.574 -2.111 -9.721 1.00 93.25 91 ASN A N 1
ATOM 706 C CA . ASN A 1 91 ? -8.898 -2.730 -9.613 1.00 93.25 91 ASN A CA 1
ATOM 707 C C . ASN A 1 91 ? -9.078 -3.951 -10.542 1.00 93.25 91 ASN A C 1
ATOM 709 O O . ASN A 1 91 ? -10.134 -4.589 -10.534 1.00 93.25 91 ASN A O 1
ATOM 713 N N . HIS A 1 92 ? -8.049 -4.334 -11.304 1.00 93.94 92 HIS A N 1
ATOM 714 C CA . HIS A 1 92 ? -8.091 -5.499 -12.177 1.00 93.94 92 HIS A CA 1
ATOM 715 C C . HIS A 1 92 ? -7.796 -6.790 -11.400 1.00 93.94 92 HIS A C 1
ATOM 717 O O . HIS A 1 92 ? -6.736 -6.949 -10.806 1.00 93.94 92 HIS A O 1
ATOM 723 N N . 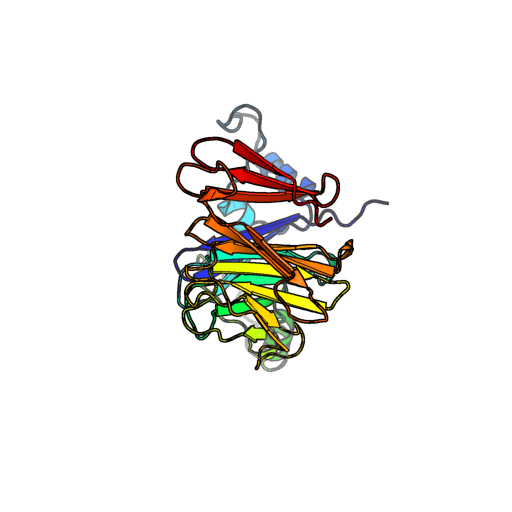ALA A 1 93 ? -8.712 -7.761 -11.424 1.00 92.62 93 ALA A N 1
ATOM 724 C CA . ALA A 1 93 ? -8.635 -8.917 -10.527 1.00 92.62 93 ALA A CA 1
ATOM 725 C C . ALA A 1 93 ? -7.410 -9.828 -10.745 1.00 92.62 93 ALA A C 1
ATOM 727 O O . ALA A 1 93 ? -6.869 -10.381 -9.786 1.00 92.62 93 ALA A O 1
ATOM 728 N N . ASN A 1 94 ? -6.962 -9.984 -11.996 1.00 92.12 94 ASN A N 1
ATOM 729 C CA . ASN A 1 94 ? -5.850 -10.880 -12.334 1.00 92.12 94 ASN A CA 1
ATOM 730 C C . ASN A 1 94 ? -4.473 -10.265 -12.081 1.00 92.12 94 ASN A C 1
ATOM 732 O O . ASN A 1 94 ? -3.505 -11.006 -11.956 1.00 92.12 94 ASN A O 1
ATOM 736 N N . THR A 1 95 ? -4.396 -8.939 -12.004 1.00 93.06 95 THR A N 1
ATOM 737 C CA . THR A 1 95 ? -3.162 -8.187 -11.743 1.00 93.06 95 THR A CA 1
ATOM 738 C C . THR A 1 95 ? -3.329 -7.326 -10.497 1.00 93.06 95 THR A C 1
ATOM 740 O O . THR A 1 95 ? -2.717 -6.283 -10.390 1.00 93.06 95 THR A O 1
ATOM 743 N N . ALA A 1 96 ? -4.190 -7.715 -9.556 1.00 93.69 96 ALA A N 1
ATOM 744 C CA . ALA A 1 96 ? -4.682 -6.801 -8.528 1.00 93.69 96 ALA A CA 1
ATOM 745 C C . ALA A 1 96 ? -3.571 -6.177 -7.676 1.00 93.69 96 ALA A C 1
ATOM 747 O O . ALA A 1 96 ? -3.660 -5.009 -7.307 1.00 93.69 96 ALA A O 1
ATOM 748 N N . LEU A 1 97 ? -2.517 -6.939 -7.392 1.00 94.69 97 LEU A N 1
ATOM 749 C CA . LEU A 1 97 ? -1.298 -6.451 -6.764 1.00 94.69 97 LEU A CA 1
ATOM 750 C C . LEU A 1 97 ? -0.098 -7.082 -7.473 1.00 94.69 97 LEU A C 1
ATOM 752 O O . LEU A 1 97 ? -0.093 -8.287 -7.727 1.00 94.69 97 LEU A O 1
ATOM 756 N N . VAL A 1 98 ? 0.909 -6.272 -7.784 1.00 93.62 98 VAL A N 1
ATOM 757 C CA . VAL A 1 98 ? 2.150 -6.728 -8.411 1.00 93.62 98 VAL A CA 1
ATOM 758 C C . VAL A 1 98 ? 3.346 -6.149 -7.676 1.00 93.62 98 VAL A C 1
ATOM 760 O O . VAL A 1 98 ? 3.387 -4.948 -7.393 1.00 93.62 98 VAL A O 1
ATOM 763 N N . ILE A 1 99 ? 4.318 -7.013 -7.398 1.00 92.38 99 ILE A N 1
ATOM 764 C CA . ILE A 1 99 ? 5.623 -6.655 -6.852 1.00 92.38 99 ILE A CA 1
ATOM 765 C C . ILE A 1 99 ? 6.665 -6.912 -7.935 1.00 92.38 99 ILE A C 1
ATOM 767 O O . ILE A 1 99 ? 6.666 -7.976 -8.549 1.00 92.38 99 ILE A O 1
ATOM 771 N N . GLY A 1 100 ? 7.564 -5.962 -8.164 1.00 87.94 100 GLY A N 1
ATOM 772 C CA . GLY A 1 100 ? 8.690 -6.151 -9.076 1.00 87.94 100 GLY A CA 1
ATOM 773 C C . GLY A 1 100 ? 9.851 -5.222 -8.758 1.00 87.94 100 GLY A C 1
ATOM 774 O O . GLY A 1 100 ? 9.699 -4.224 -8.057 1.00 87.94 100 GLY A O 1
ATOM 775 N N . ALA A 1 101 ? 11.038 -5.547 -9.262 1.00 81.31 101 ALA A N 1
ATOM 776 C CA . ALA A 1 101 ? 12.232 -4.723 -9.064 1.00 81.31 101 ALA A CA 1
ATOM 777 C C . ALA A 1 101 ? 12.180 -3.413 -9.877 1.00 81.31 101 ALA A C 1
ATOM 779 O O . ALA A 1 101 ? 11.521 -3.336 -10.913 1.00 81.31 101 ALA A O 1
ATOM 780 N N . THR A 1 102 ? 12.915 -2.374 -9.481 1.00 69.88 102 THR A N 1
ATOM 781 C CA . THR A 1 102 ? 13.031 -1.139 -10.289 1.00 69.88 102 THR A CA 1
ATOM 782 C C . THR A 1 102 ? 13.797 -1.365 -11.592 1.00 69.88 102 THR A C 1
ATOM 784 O O . THR A 1 102 ? 13.422 -0.823 -12.631 1.00 69.88 102 THR A O 1
ATOM 787 N N . THR A 1 103 ? 14.797 -2.241 -11.575 1.00 65.56 103 THR A N 1
ATOM 788 C CA . THR A 1 103 ? 15.559 -2.678 -12.747 1.00 65.56 103 THR A CA 1
ATOM 789 C C . THR A 1 103 ? 15.082 -4.062 -13.189 1.00 65.56 103 THR A C 1
ATOM 791 O O . THR A 1 103 ? 15.157 -5.027 -12.438 1.00 65.56 103 THR A O 1
ATOM 794 N N . GLY A 1 104 ? 14.534 -4.168 -14.402 1.00 59.56 104 GLY A N 1
ATOM 795 C CA . GLY A 1 104 ? 14.237 -5.474 -15.001 1.00 59.56 104 GLY A CA 1
ATOM 796 C C . GLY A 1 104 ? 15.529 -6.180 -15.415 1.00 59.56 104 GLY A C 1
ATOM 797 O O . GLY A 1 104 ? 16.496 -5.515 -15.796 1.00 59.56 104 GLY A O 1
ATOM 798 N N . SER A 1 105 ? 15.547 -7.514 -15.407 1.00 55.25 105 SER A N 1
ATOM 799 C CA . SER A 1 105 ? 16.709 -8.318 -15.826 1.00 55.25 105 SER A CA 1
ATOM 800 C C . SER A 1 105 ? 16.958 -8.292 -17.346 1.00 55.25 105 SER A C 1
ATOM 802 O O . SER A 1 105 ? 17.860 -8.961 -17.851 1.00 55.25 105 SER A O 1
ATOM 804 N N . THR A 1 106 ? 16.228 -7.445 -18.085 1.00 50.84 106 THR A N 1
ATOM 805 C CA . THR A 1 106 ? 16.246 -7.322 -19.553 1.00 50.84 106 THR A CA 1
ATOM 806 C C . THR A 1 106 ? 17.637 -7.126 -20.159 1.00 50.84 106 THR A C 1
ATOM 808 O O . THR A 1 106 ? 17.824 -7.385 -21.344 1.00 50.84 106 THR A O 1
ATOM 811 N N . HIS A 1 107 ? 18.620 -6.684 -19.371 1.00 47.44 107 HIS A N 1
ATOM 812 C CA . HIS A 1 107 ? 19.991 -6.502 -19.840 1.00 47.44 107 HIS A CA 1
ATOM 813 C C . HIS A 1 107 ? 20.752 -7.823 -20.040 1.00 47.44 107 HIS A C 1
ATOM 815 O O . HIS A 1 107 ? 21.586 -7.896 -20.933 1.00 47.44 107 HIS A O 1
ATOM 821 N N . VAL A 1 108 ? 20.442 -8.882 -19.282 1.00 46.84 108 VAL A N 1
ATOM 822 C CA . VAL A 1 108 ? 21.181 -10.155 -19.372 1.00 46.84 108 VAL A CA 1
ATOM 823 C C . VAL A 1 108 ? 20.764 -10.942 -20.616 1.00 46.84 108 VAL A C 1
ATOM 825 O O . VAL A 1 108 ? 21.617 -11.458 -21.329 1.00 46.84 108 VAL A O 1
ATOM 828 N N . GLU A 1 109 ? 19.473 -10.981 -20.956 1.00 48.66 109 GLU A N 1
ATOM 829 C CA . GLU A 1 109 ? 19.008 -11.695 -22.154 1.00 48.66 109 GLU A CA 1
ATOM 830 C C . GLU A 1 109 ? 19.277 -10.957 -23.469 1.00 48.66 109 GLU A C 1
ATOM 832 O O . GLU A 1 109 ? 19.541 -11.614 -24.475 1.00 48.66 109 GLU A O 1
ATOM 837 N N . GLN A 1 110 ? 19.239 -9.617 -23.492 1.00 49.53 110 GLN A N 1
ATOM 838 C CA . GLN A 1 110 ? 19.676 -8.865 -24.677 1.00 49.53 110 GLN A CA 1
ATOM 839 C C . GLN A 1 110 ? 21.168 -9.079 -24.931 1.00 49.53 110 GLN A C 1
ATOM 841 O O . GLN A 1 110 ? 21.531 -9.398 -26.057 1.00 49.53 110 GLN A O 1
ATOM 846 N N . GLN A 1 111 ? 22.001 -9.038 -23.885 1.00 50.41 111 GLN A N 1
ATOM 847 C CA . GLN A 1 111 ? 23.416 -9.392 -24.004 1.00 50.41 111 GLN A CA 1
ATOM 848 C C . GLN A 1 111 ? 23.604 -10.854 -24.439 1.00 50.41 111 GLN A C 1
ATOM 850 O O . GLN A 1 111 ? 24.410 -11.130 -25.318 1.00 50.41 111 GLN A O 1
ATOM 855 N N . LEU A 1 112 ? 22.823 -11.804 -23.912 1.00 52.06 112 LEU A N 1
ATOM 856 C CA . LEU A 1 112 ? 22.888 -13.212 -24.332 1.00 52.06 112 LEU A CA 1
ATOM 857 C C . LEU A 1 112 ? 22.402 -13.445 -25.773 1.00 52.06 112 LEU A C 1
ATOM 859 O O . LEU A 1 112 ? 22.885 -14.372 -26.421 1.00 52.06 112 LEU A O 1
ATOM 863 N N . LYS A 1 113 ? 21.457 -12.647 -26.284 1.00 52.31 113 LYS A N 1
ATOM 864 C CA . LYS A 1 113 ? 21.026 -12.683 -27.693 1.00 52.31 113 LYS A CA 1
ATOM 865 C C . LYS A 1 113 ? 22.067 -12.047 -28.615 1.00 52.31 113 LYS A C 1
ATOM 867 O O . LYS A 1 113 ? 22.374 -12.629 -29.646 1.00 52.31 113 LYS A O 1
ATOM 872 N N . GLU A 1 114 ? 22.663 -10.927 -28.213 1.00 50.03 114 GLU A N 1
ATOM 873 C CA . GLU A 1 114 ? 23.757 -10.267 -28.943 1.00 50.03 114 GLU A CA 1
ATOM 874 C C . GLU A 1 114 ? 25.030 -11.130 -29.000 1.00 50.03 114 GLU A C 1
ATOM 876 O O . GLU A 1 114 ? 25.749 -11.104 -29.994 1.00 50.03 114 GLU A O 1
ATOM 881 N N . ILE A 1 115 ? 25.288 -11.953 -27.977 1.00 55.28 115 ILE A N 1
ATOM 882 C CA . ILE A 1 115 ? 26.390 -12.931 -27.972 1.00 55.28 115 ILE A CA 1
ATOM 883 C C . ILE A 1 115 ? 26.082 -14.146 -28.868 1.00 55.28 115 ILE A C 1
ATOM 885 O O . ILE A 1 115 ? 27.005 -14.777 -29.383 1.00 55.28 115 ILE A O 1
ATOM 889 N N . LYS A 1 116 ? 24.802 -14.491 -29.066 1.00 52.56 116 LYS A N 1
ATOM 890 C CA . LYS A 1 116 ? 24.388 -15.649 -29.876 1.00 52.56 116 LYS A CA 1
ATOM 891 C C . LYS A 1 116 ? 24.391 -15.389 -31.385 1.00 52.56 116 LYS A C 1
ATOM 893 O O . LYS A 1 116 ? 24.586 -16.353 -32.116 1.00 52.56 116 LYS A O 1
ATOM 898 N N . ASP A 1 117 ? 24.265 -14.137 -31.834 1.00 47.47 117 ASP A N 1
ATOM 899 C CA . ASP A 1 117 ? 24.325 -13.757 -33.256 1.00 47.47 117 ASP A CA 1
ATOM 900 C C . ASP A 1 117 ? 25.420 -12.697 -33.524 1.00 47.47 117 ASP A C 1
ATOM 902 O O . ASP A 1 117 ? 25.141 -11.498 -33.571 1.00 47.47 117 ASP A O 1
ATOM 906 N N . PRO A 1 118 ? 26.687 -13.102 -33.755 1.00 46.72 118 PRO A N 1
ATOM 907 C CA . PRO A 1 118 ? 27.796 -12.167 -33.981 1.00 46.72 118 PRO A CA 1
ATOM 908 C C . PRO A 1 118 ? 27.804 -11.527 -35.382 1.00 46.72 118 PRO A C 1
ATOM 910 O O . PRO A 1 118 ? 28.622 -10.651 -35.658 1.00 46.72 118 PRO A O 1
ATOM 913 N N . SER A 1 119 ? 26.947 -11.980 -36.304 1.00 41.44 119 SER A N 1
ATOM 914 C CA . SER A 1 119 ? 27.078 -11.720 -37.746 1.00 41.44 119 SER A CA 1
ATOM 915 C C . SER A 1 119 ? 26.370 -10.466 -38.270 1.00 41.44 119 SER A C 1
ATOM 917 O O . SER A 1 119 ? 26.362 -10.246 -39.477 1.00 41.44 119 SER A O 1
ATOM 919 N N . SER A 1 120 ? 25.804 -9.610 -37.415 1.00 42.53 120 SER A N 1
ATOM 920 C CA . SER A 1 120 ? 25.190 -8.339 -37.841 1.00 42.53 120 SER A CA 1
ATOM 921 C C . SER A 1 120 ? 25.989 -7.107 -37.399 1.00 42.53 120 SER A C 1
ATOM 923 O O . SER A 1 120 ? 25.415 -6.085 -37.022 1.00 42.53 120 SER A O 1
ATOM 925 N N . GLN A 1 121 ? 27.321 -7.184 -37.420 1.00 41.47 121 GLN A N 1
ATOM 926 C CA . GLN A 1 121 ? 28.190 -6.020 -37.232 1.00 41.47 121 GLN A CA 1
ATOM 927 C C . GLN A 1 121 ? 28.677 -5.469 -38.574 1.00 41.47 121 GLN A C 1
ATOM 929 O O . GLN A 1 121 ? 29.804 -5.722 -38.978 1.00 41.47 121 GLN A O 1
ATOM 934 N N . SER A 1 122 ? 27.850 -4.661 -39.237 1.00 35.38 122 SER A N 1
ATOM 935 C CA . SER A 1 122 ? 28.330 -3.572 -40.099 1.00 35.38 122 SER A CA 1
ATOM 936 C C . SER A 1 122 ? 27.153 -2.753 -40.616 1.00 35.38 122 SER A C 1
ATOM 938 O O . SER A 1 122 ? 26.624 -3.042 -41.677 1.00 35.38 122 SER A O 1
ATOM 940 N N . GLU A 1 123 ? 26.754 -1.721 -39.879 1.00 29.28 123 GLU A N 1
ATOM 941 C CA . GLU A 1 123 ? 26.313 -0.453 -40.468 1.00 29.28 123 GLU A CA 1
ATOM 942 C C . GLU A 1 123 ? 26.166 0.577 -39.346 1.00 29.28 123 GLU A C 1
ATOM 944 O O . GLU A 1 123 ? 25.335 0.453 -38.446 1.00 29.28 123 GLU A O 1
ATOM 949 N N . LYS A 1 124 ? 27.011 1.614 -39.378 1.00 33.62 124 LYS A N 1
ATOM 950 C CA . LYS A 1 124 ? 26.845 2.811 -38.547 1.00 33.62 124 LYS A CA 1
ATOM 951 C C . LYS A 1 124 ? 25.610 3.568 -39.042 1.00 33.62 124 LYS A C 1
ATOM 953 O O . LYS A 1 124 ? 25.722 4.564 -39.753 1.00 33.62 124 LYS A O 1
ATOM 958 N N . VAL A 1 125 ? 24.425 3.094 -38.667 1.00 31.80 125 VAL A N 1
ATOM 959 C CA . VAL A 1 125 ? 23.180 3.841 -38.829 1.00 31.80 125 VAL A CA 1
ATOM 960 C C . VAL A 1 125 ? 23.262 5.042 -37.894 1.00 31.80 125 VAL A C 1
ATOM 962 O O . VAL A 1 125 ? 23.355 4.893 -36.676 1.00 31.80 125 VAL A O 1
ATOM 965 N N . LYS A 1 126 ? 23.247 6.252 -38.463 1.00 33.34 126 LYS A N 1
ATOM 966 C CA . LYS A 1 126 ? 22.978 7.485 -37.716 1.00 33.34 126 LYS A CA 1
ATOM 967 C C . LYS A 1 126 ? 21.638 7.297 -37.003 1.00 33.34 126 LYS A C 1
ATOM 969 O O . LYS A 1 126 ? 20.588 7.391 -37.637 1.00 33.34 126 LYS A O 1
ATOM 974 N N . GLN A 1 127 ? 21.680 6.973 -35.713 1.00 34.38 127 GLN A N 1
ATOM 975 C CA . GLN A 1 127 ? 20.486 6.790 -34.898 1.00 34.38 127 GLN A CA 1
ATOM 976 C C . GLN A 1 127 ? 19.716 8.115 -34.878 1.00 34.38 127 GLN A C 1
ATOM 978 O O . GLN A 1 127 ? 20.149 9.095 -34.273 1.00 34.38 127 GLN A O 1
ATOM 983 N N . LYS A 1 128 ? 18.570 8.161 -35.567 1.00 33.53 128 LYS A N 1
ATOM 984 C CA . LYS A 1 128 ? 17.511 9.118 -35.226 1.00 33.53 128 LYS A CA 1
ATOM 985 C C . LYS A 1 128 ? 17.155 8.888 -33.748 1.00 33.53 128 LYS A C 1
ATOM 987 O O . LYS A 1 128 ? 17.196 7.731 -33.326 1.00 33.53 128 LYS A O 1
ATOM 992 N N . PRO A 1 129 ? 16.813 9.927 -32.961 1.00 36.97 129 PRO A N 1
ATOM 993 C CA . PRO A 1 129 ? 16.384 9.727 -31.581 1.00 36.97 129 PRO A CA 1
ATOM 994 C C . PRO A 1 129 ? 15.208 8.750 -31.594 1.00 36.97 129 PRO A C 1
ATOM 996 O O . PRO A 1 129 ? 14.167 9.017 -32.196 1.00 36.97 129 PRO A O 1
ATOM 999 N N . ASN A 1 130 ? 15.431 7.564 -31.033 1.00 42.84 130 ASN A N 1
ATOM 1000 C CA . ASN A 1 130 ? 14.477 6.470 -31.066 1.00 42.84 130 ASN A CA 1
ATOM 1001 C C . ASN A 1 130 ? 13.277 6.876 -30.208 1.00 42.84 130 ASN A C 1
ATOM 1003 O O . ASN A 1 130 ? 13.305 6.722 -28.993 1.00 42.84 130 ASN A O 1
ATOM 1007 N N . LEU A 1 131 ? 12.206 7.370 -30.829 1.00 45.38 131 LEU A N 1
ATOM 1008 C CA . LEU A 1 131 ? 10.947 7.746 -30.172 1.00 45.38 131 LEU A CA 1
ATOM 1009 C C . LEU A 1 131 ? 10.154 6.522 -29.642 1.00 45.38 131 LEU A C 1
ATOM 1011 O O . LEU A 1 131 ? 8.962 6.612 -29.386 1.00 45.38 131 LEU A O 1
ATOM 1015 N N . ASN A 1 132 ? 10.807 5.364 -29.489 1.00 52.62 132 ASN A N 1
ATOM 1016 C CA . ASN A 1 132 ? 10.230 4.112 -28.988 1.00 52.62 132 ASN A CA 1
ATOM 1017 C C . ASN A 1 132 ? 10.406 3.928 -27.469 1.00 52.62 132 ASN A C 1
ATOM 1019 O O . ASN A 1 132 ? 9.988 2.909 -26.923 1.00 52.62 132 ASN A O 1
ATOM 1023 N N . TRP A 1 133 ? 11.005 4.893 -26.760 1.00 55.50 133 TRP A N 1
ATOM 1024 C CA . TRP A 1 133 ? 11.216 4.817 -25.305 1.00 55.50 133 TRP A CA 1
ATOM 1025 C C . TRP A 1 133 ? 9.917 4.906 -24.483 1.00 55.50 133 TRP A C 1
ATOM 1027 O O . TRP A 1 133 ? 9.909 4.529 -23.314 1.00 55.50 133 TRP A O 1
ATOM 1037 N N . MET A 1 134 ? 8.813 5.347 -25.098 1.00 59.47 134 MET A N 1
ATOM 1038 C CA . MET A 1 134 ? 7.480 5.394 -24.486 1.00 59.47 134 MET A CA 1
ATOM 1039 C C . MET A 1 134 ? 6.671 4.103 -24.655 1.00 59.47 134 MET A C 1
ATOM 1041 O O . MET A 1 134 ? 5.577 4.017 -24.104 1.00 59.47 134 MET A O 1
ATOM 1045 N N . GLN A 1 135 ? 7.151 3.108 -25.410 1.00 69.06 135 GLN A N 1
ATOM 1046 C CA . GLN A 1 135 ? 6.373 1.884 -25.588 1.00 69.06 135 GLN A CA 1
ATOM 1047 C C . GLN A 1 135 ? 6.354 1.057 -24.294 1.00 69.06 135 GLN A C 1
ATOM 1049 O O . GLN A 1 135 ? 7.417 0.815 -23.709 1.00 69.06 135 GLN A O 1
ATOM 1054 N N . PRO A 1 136 ? 5.168 0.613 -23.841 1.00 70.12 136 PRO A N 1
ATOM 1055 C CA . PRO A 1 136 ? 5.058 -0.243 -22.674 1.00 70.12 136 PRO A CA 1
ATOM 1056 C C . PRO A 1 136 ? 5.819 -1.549 -22.890 1.00 70.12 136 PRO A C 1
ATOM 1058 O O . PRO A 1 136 ? 5.565 -2.286 -23.842 1.00 70.12 136 PRO A O 1
ATOM 1061 N N . LYS A 1 137 ? 6.748 -1.854 -21.983 1.00 75.56 137 LYS A N 1
ATOM 1062 C CA . LYS A 1 137 ? 7.454 -3.135 -21.963 1.00 75.56 137 LYS A CA 1
ATOM 1063 C C . LYS A 1 137 ? 6.767 -4.071 -20.978 1.00 75.56 137 LYS A C 1
ATOM 1065 O O . LYS A 1 137 ? 6.561 -3.714 -19.817 1.00 75.56 137 LYS A O 1
ATOM 1070 N N . VAL A 1 138 ? 6.438 -5.274 -21.434 1.00 71.19 138 VAL A N 1
ATOM 1071 C CA . VAL A 1 138 ? 5.988 -6.367 -20.564 1.00 71.19 138 VAL A CA 1
ATOM 1072 C C . VAL A 1 138 ? 7.232 -7.063 -20.014 1.00 71.19 138 VAL A C 1
ATOM 1074 O O . VAL A 1 138 ? 8.158 -7.360 -20.771 1.00 71.19 138 VAL A O 1
ATOM 1077 N N . ARG A 1 139 ? 7.287 -7.276 -18.697 1.00 73.38 139 ARG A N 1
ATOM 1078 C CA . ARG A 1 139 ? 8.389 -8.006 -18.053 1.00 73.38 139 ARG A CA 1
ATOM 1079 C C . ARG A 1 139 ? 8.131 -9.509 -18.046 1.00 73.38 139 ARG A C 1
ATOM 1081 O O . ARG A 1 139 ? 6.987 -9.948 -18.139 1.00 73.38 139 ARG A O 1
ATOM 1088 N N . LEU A 1 140 ? 9.210 -10.279 -17.918 1.00 68.56 140 LEU A N 1
ATOM 1089 C CA . LEU A 1 140 ? 9.142 -11.725 -17.730 1.00 68.56 140 LEU A CA 1
ATOM 1090 C C . LEU A 1 140 ? 8.448 -12.059 -16.405 1.00 68.56 140 LEU A C 1
ATOM 1092 O O . LEU A 1 140 ? 8.562 -11.319 -15.429 1.00 68.56 140 LEU A O 1
ATOM 1096 N N . GLU A 1 141 ? 7.772 -13.205 -16.353 1.00 68.31 141 GLU A N 1
ATOM 1097 C CA . GLU A 1 141 ? 7.055 -13.650 -15.150 1.00 68.31 141 GLU A CA 1
ATOM 1098 C C . GLU A 1 141 ? 7.984 -13.887 -13.950 1.00 68.31 141 GLU A C 1
ATOM 1100 O O . GLU A 1 141 ? 7.558 -13.725 -12.816 1.00 68.31 141 GLU A O 1
ATOM 1105 N N . ALA A 1 142 ? 9.261 -14.209 -14.177 1.00 69.19 142 ALA A N 1
ATOM 1106 C CA . ALA A 1 142 ? 10.240 -14.390 -13.102 1.00 69.19 142 ALA A CA 1
ATOM 1107 C C . ALA A 1 142 ? 10.646 -13.073 -12.408 1.00 69.19 142 ALA A C 1
ATOM 1109 O O . ALA A 1 142 ? 11.095 -13.095 -11.265 1.00 69.19 142 ALA A O 1
ATOM 1110 N N . ASP A 1 143 ? 10.466 -11.929 -13.077 1.00 77.25 143 ASP A N 1
ATOM 1111 C CA . ASP A 1 143 ? 10.857 -10.606 -12.570 1.00 77.25 143 ASP A CA 1
ATOM 1112 C C . ASP A 1 143 ? 9.750 -9.935 -11.733 1.00 77.25 143 ASP A C 1
ATOM 1114 O O . ASP A 1 143 ? 9.946 -8.829 -11.212 1.00 77.25 143 ASP A O 1
ATOM 1118 N N . GLN A 1 144 ? 8.570 -10.560 -11.642 1.00 86.12 144 GLN A N 1
ATOM 1119 C CA . GLN A 1 144 ? 7.399 -9.984 -10.989 1.00 86.12 144 GLN A CA 1
ATOM 1120 C C . GLN A 1 144 ? 6.554 -11.046 -10.282 1.00 86.12 144 GLN A C 1
ATOM 1122 O O . GLN A 1 144 ? 6.264 -12.103 -10.831 1.00 86.12 144 GLN A O 1
ATOM 1127 N N . SER A 1 145 ? 6.074 -10.744 -9.079 1.00 90.06 145 SER A N 1
ATOM 1128 C CA . SER A 1 145 ? 5.076 -11.574 -8.406 1.00 90.06 145 SER A CA 1
ATOM 1129 C C . SER A 1 145 ? 3.703 -10.918 -8.502 1.00 90.06 145 SER A C 1
ATOM 1131 O O . SER A 1 145 ? 3.508 -9.762 -8.125 1.00 90.06 145 SER A O 1
ATOM 1133 N N . ILE A 1 146 ? 2.742 -11.664 -9.052 1.00 91.44 146 ILE A N 1
ATOM 1134 C CA . ILE A 1 146 ? 1.370 -11.203 -9.273 1.00 91.44 146 ILE A CA 1
ATOM 1135 C C . ILE A 1 146 ? 0.440 -11.883 -8.272 1.00 91.44 146 ILE A C 1
ATOM 1137 O O . ILE A 1 146 ? 0.409 -13.110 -8.157 1.00 91.44 146 ILE A O 1
ATOM 1141 N N . PHE A 1 147 ? -0.376 -11.084 -7.593 1.00 93.31 147 PHE A N 1
ATOM 1142 C CA . PHE A 1 147 ? -1.374 -11.542 -6.638 1.00 93.31 147 PHE A CA 1
ATOM 1143 C C . PHE A 1 147 ? -2.767 -11.245 -7.180 1.00 93.31 147 PHE A C 1
ATOM 1145 O O . PHE A 1 147 ? -3.137 -10.098 -7.445 1.00 93.31 147 PHE A O 1
ATOM 1152 N N . LYS A 1 148 ? -3.554 -12.309 -7.336 1.00 93.31 148 LYS A N 1
ATOM 1153 C CA . LYS A 1 148 ? -4.924 -12.234 -7.840 1.00 93.31 148 LYS A CA 1
ATOM 1154 C C . LYS A 1 148 ? -5.880 -11.970 -6.684 1.00 93.31 148 LYS A C 1
ATOM 1156 O O . LYS A 1 148 ? -5.909 -12.726 -5.712 1.00 93.31 148 LYS A O 1
ATOM 1161 N N . VAL A 1 149 ? -6.693 -10.925 -6.800 1.00 92.31 149 VAL A N 1
ATOM 1162 C CA . VAL A 1 149 ? -7.696 -10.559 -5.791 1.00 92.31 149 VAL A CA 1
ATOM 1163 C C . VAL A 1 149 ? -9.013 -10.264 -6.486 1.00 92.31 149 VAL A C 1
ATOM 1165 O O . VAL A 1 149 ? -9.081 -9.480 -7.428 1.00 92.31 149 VAL A O 1
ATOM 1168 N N . TYR A 1 150 ? -10.083 -10.902 -6.022 1.00 90.06 150 TYR A N 1
ATOM 1169 C CA . TYR A 1 150 ? -11.413 -10.697 -6.582 1.00 90.06 150 TYR A CA 1
ATOM 1170 C C . TYR A 1 150 ? -11.841 -9.225 -6.453 1.00 90.06 150 TYR A C 1
ATOM 1172 O O . TYR A 1 150 ? -11.749 -8.652 -5.374 1.00 90.06 150 TYR A O 1
ATOM 1180 N N . LYS A 1 151 ? -12.315 -8.623 -7.554 1.00 90.25 151 LYS A N 1
ATOM 1181 C CA . LYS A 1 151 ? -12.650 -7.184 -7.675 1.00 90.25 151 LYS A CA 1
ATOM 1182 C C . LYS A 1 151 ? -11.483 -6.202 -7.463 1.00 90.25 151 LYS A C 1
ATOM 1184 O O . LYS A 1 151 ? -11.732 -5.006 -7.325 1.00 90.25 151 LYS A O 1
ATOM 1189 N N . GLY A 1 152 ? -10.245 -6.694 -7.473 1.00 91.62 152 GLY A N 1
ATOM 1190 C CA . GLY A 1 152 ? -9.042 -5.870 -7.412 1.00 91.62 152 GLY A CA 1
ATOM 1191 C C . GLY A 1 152 ? -8.731 -5.278 -6.036 1.00 91.62 152 GLY A C 1
ATOM 1192 O O . GLY A 1 152 ? -9.413 -5.540 -5.042 1.00 91.62 152 GLY A O 1
ATOM 1193 N N . VAL A 1 153 ? -7.661 -4.487 -5.983 1.00 95.56 153 VAL A N 1
ATOM 1194 C CA . VAL A 1 153 ? -7.112 -3.879 -4.767 1.00 95.56 153 VAL A CA 1
ATOM 1195 C C . VAL A 1 153 ? -7.024 -2.370 -4.956 1.00 95.56 153 VAL A C 1
ATOM 1197 O O . VAL A 1 153 ? -6.426 -1.873 -5.910 1.00 95.56 153 VAL A O 1
ATOM 1200 N N . LYS A 1 154 ? -7.607 -1.641 -4.005 1.00 93.75 154 LYS A N 1
ATOM 1201 C CA . LYS A 1 154 ? -7.599 -0.178 -3.991 1.00 93.75 154 LYS A CA 1
ATOM 1202 C C . LYS A 1 154 ? -6.447 0.375 -3.163 1.00 93.75 154 LYS A C 1
ATOM 1204 O O . LYS A 1 154 ? -5.888 1.409 -3.508 1.00 93.75 154 LYS A O 1
ATOM 1209 N N . CYS A 1 155 ? -6.102 -0.305 -2.077 1.00 94.50 155 CYS A N 1
ATOM 1210 C CA . CYS A 1 155 ? -5.001 0.087 -1.219 1.00 94.50 155 CYS A CA 1
ATOM 1211 C C . CYS A 1 155 ? -4.273 -1.127 -0.646 1.00 94.50 155 CYS A C 1
ATOM 1213 O O . CYS A 1 155 ? -4.845 -2.206 -0.465 1.00 94.50 155 CYS A O 1
ATOM 1215 N N . PHE A 1 156 ? -2.995 -0.938 -0.352 1.00 95.94 156 PHE A N 1
ATOM 1216 C CA . PHE A 1 156 ? -2.155 -1.926 0.291 1.00 95.94 156 PHE A CA 1
ATOM 1217 C C . PHE A 1 156 ? -1.127 -1.266 1.209 1.00 95.94 156 PHE A C 1
ATOM 1219 O O . PHE A 1 156 ? -0.833 -0.068 1.124 1.00 95.94 156 PHE A O 1
ATOM 1226 N N . ASP A 1 157 ? -0.552 -2.091 2.072 1.00 95.25 157 ASP A N 1
ATOM 1227 C CA . ASP A 1 157 ? 0.625 -1.737 2.841 1.00 95.25 157 ASP A CA 1
ATOM 1228 C C . ASP A 1 157 ? 1.507 -2.969 3.063 1.00 95.25 157 ASP A C 1
ATOM 1230 O O . ASP A 1 157 ? 1.022 -4.103 3.033 1.00 95.25 157 ASP A O 1
ATOM 1234 N N . PHE A 1 158 ? 2.804 -2.750 3.243 1.00 93.56 158 PHE A N 1
ATOM 1235 C CA . PHE A 1 158 ? 3.793 -3.812 3.415 1.00 93.56 158 PHE A CA 1
ATOM 1236 C C . PHE A 1 158 ? 4.532 -3.612 4.725 1.00 93.56 158 PHE A C 1
ATOM 1238 O O . PHE A 1 158 ? 4.962 -2.502 5.032 1.00 93.56 158 PHE A O 1
ATOM 1245 N N . SER A 1 159 ? 4.687 -4.714 5.449 1.00 91.38 159 SER A N 1
ATOM 1246 C CA . SER A 1 159 ? 5.519 -4.804 6.632 1.00 91.38 159 SER A CA 1
ATOM 1247 C C . SER A 1 159 ? 6.718 -5.696 6.347 1.00 91.38 159 SER A C 1
ATOM 1249 O O . SER A 1 159 ? 6.559 -6.873 5.998 1.00 91.38 159 SER A O 1
ATOM 1251 N N . LYS A 1 160 ? 7.913 -5.129 6.521 1.00 86.31 160 LYS A N 1
ATOM 1252 C CA . LYS A 1 160 ? 9.185 -5.828 6.331 1.00 86.31 160 LYS A CA 1
ATOM 1253 C C . LYS A 1 160 ? 9.440 -6.786 7.483 1.00 86.31 160 LYS A C 1
ATOM 1255 O O . LYS A 1 160 ? 9.734 -7.953 7.244 1.00 86.31 160 LYS A O 1
ATOM 1260 N N . ASP A 1 161 ? 9.255 -6.323 8.715 1.00 86.81 161 ASP A N 1
ATOM 1261 C CA . ASP A 1 161 ? 9.599 -7.099 9.910 1.00 86.81 161 ASP A CA 1
ATOM 1262 C C . ASP A 1 161 ? 8.775 -8.380 10.022 1.00 86.81 161 ASP A C 1
ATOM 1264 O O . ASP A 1 161 ? 9.256 -9.414 10.485 1.00 86.81 161 ASP A O 1
ATOM 1268 N N . LYS A 1 162 ? 7.529 -8.334 9.544 1.00 86.25 162 LYS A N 1
ATOM 1269 C CA . LYS A 1 162 ? 6.612 -9.479 9.573 1.00 86.25 162 LYS A CA 1
ATOM 1270 C C . LYS A 1 162 ? 6.523 -10.202 8.241 1.00 86.25 162 LYS A C 1
ATOM 1272 O O . LYS A 1 162 ? 5.857 -11.231 8.175 1.00 86.25 162 LYS A O 1
ATOM 1277 N N . ASN A 1 163 ? 7.186 -9.696 7.199 1.00 90.00 163 ASN A N 1
ATOM 1278 C CA . ASN A 1 163 ? 7.083 -10.195 5.829 1.00 90.00 163 ASN A CA 1
ATOM 1279 C C . ASN A 1 163 ? 5.622 -10.412 5.404 1.00 90.00 163 ASN A C 1
ATOM 1281 O O . ASN A 1 163 ? 5.257 -11.473 4.894 1.00 90.00 163 ASN A O 1
ATOM 1285 N N . ILE A 1 164 ? 4.770 -9.410 5.631 1.00 92.88 164 ILE A N 1
ATOM 1286 C CA . ILE A 1 164 ? 3.361 -9.460 5.233 1.00 92.88 164 ILE A CA 1
ATOM 1287 C C . ILE A 1 164 ? 3.008 -8.287 4.333 1.00 92.88 164 ILE A C 1
ATOM 1289 O O . ILE A 1 164 ? 3.425 -7.152 4.558 1.00 92.88 164 ILE A O 1
ATOM 1293 N N . ILE A 1 165 ? 2.169 -8.556 3.340 1.00 94.44 165 ILE A N 1
ATOM 1294 C CA . ILE A 1 165 ? 1.459 -7.526 2.588 1.00 94.44 165 ILE A CA 1
ATOM 1295 C C . ILE A 1 165 ? -0.002 -7.590 2.972 1.00 94.44 165 ILE A C 1
ATOM 1297 O O . ILE A 1 165 ? -0.618 -8.654 2.956 1.00 94.44 165 ILE A O 1
ATOM 1301 N N . VAL A 1 166 ? -0.564 -6.434 3.282 1.00 95.81 166 VAL A N 1
ATOM 1302 C CA . VAL A 1 166 ? -1.974 -6.279 3.589 1.00 95.81 166 VAL A CA 1
ATOM 1303 C C . VAL A 1 166 ? -2.630 -5.533 2.443 1.00 95.81 166 VAL A C 1
ATOM 1305 O O . VAL A 1 166 ? -2.146 -4.492 2.019 1.00 95.81 166 VAL A O 1
ATOM 1308 N N . THR A 1 167 ? -3.733 -6.063 1.929 1.00 96.31 167 THR A N 1
ATOM 1309 C CA . THR A 1 167 ? -4.469 -5.494 0.793 1.00 96.31 167 THR A CA 1
ATOM 1310 C C . THR A 1 167 ? -5.934 -5.298 1.143 1.00 96.31 167 THR A C 1
ATOM 1312 O O . THR A 1 167 ? -6.499 -6.038 1.952 1.00 96.31 167 THR A O 1
ATOM 1315 N N . GLY A 1 168 ? -6.558 -4.306 0.516 1.00 95.75 168 GLY A N 1
ATOM 1316 C CA . GLY A 1 168 ? -7.963 -3.977 0.693 1.00 95.75 168 GLY A CA 1
ATOM 1317 C C . GLY A 1 168 ? -8.532 -3.339 -0.563 1.00 95.75 168 GLY A C 1
ATOM 1318 O O . GLY A 1 168 ? -7.842 -2.645 -1.310 1.00 95.75 168 GLY A O 1
ATOM 1319 N N . GLY A 1 169 ? -9.808 -3.597 -0.824 1.00 94.06 169 GLY A N 1
ATOM 1320 C CA . GLY A 1 169 ? -10.447 -3.103 -2.034 1.00 94.06 169 GLY A CA 1
ATOM 1321 C C . GLY A 1 169 ? -11.963 -3.206 -2.012 1.00 94.06 169 GLY A C 1
ATOM 1322 O O . GLY A 1 169 ? -12.615 -3.122 -0.964 1.00 94.06 169 GLY A O 1
ATOM 1323 N N . MET A 1 170 ? -12.527 -3.380 -3.206 1.00 93.12 170 MET A N 1
ATOM 1324 C CA . MET A 1 170 ? -13.971 -3.336 -3.459 1.00 93.12 170 MET A CA 1
ATOM 1325 C C . MET A 1 170 ? -14.734 -4.555 -2.939 1.00 93.12 170 MET A C 1
ATOM 1327 O O . MET A 1 170 ? -15.956 -4.513 -2.795 1.00 93.12 170 MET A O 1
ATOM 1331 N N . ASP A 1 171 ? -14.039 -5.645 -2.636 1.00 92.50 171 ASP A N 1
ATOM 1332 C CA . ASP A 1 171 ? -14.648 -6.845 -2.072 1.00 92.50 171 ASP A CA 1
ATOM 1333 C C . ASP A 1 171 ? -14.821 -6.809 -0.548 1.00 92.50 171 ASP A C 1
ATOM 1335 O O . ASP A 1 171 ? -15.433 -7.722 0.011 1.00 92.50 171 ASP A O 1
ATOM 1339 N N . ARG A 1 172 ? -14.385 -5.711 0.094 1.00 94.56 172 ARG A N 1
ATOM 1340 C CA . ARG A 1 172 ? -14.592 -5.402 1.519 1.00 94.56 172 ARG A CA 1
ATOM 1341 C C . ARG A 1 172 ? -13.839 -6.329 2.473 1.00 94.56 172 ARG A C 1
ATOM 1343 O O . ARG A 1 172 ? -14.179 -6.416 3.651 1.00 94.56 172 ARG A O 1
ATOM 1350 N N . ILE A 1 173 ? -12.838 -7.049 1.980 1.00 95.25 173 ILE A N 1
ATOM 1351 C CA . ILE A 1 173 ? -12.053 -7.979 2.788 1.00 95.25 173 ILE A CA 1
ATOM 1352 C C . ILE A 1 173 ? -10.627 -7.454 2.866 1.00 95.25 173 ILE A C 1
ATOM 1354 O O . ILE A 1 173 ? -10.030 -7.131 1.841 1.00 95.25 173 ILE A O 1
ATOM 1358 N N . VAL A 1 174 ? -10.073 -7.398 4.077 1.00 96.44 174 VAL A N 1
ATOM 1359 C CA . VAL A 1 174 ? -8.633 -7.183 4.235 1.00 96.44 174 VAL A CA 1
ATOM 1360 C C . VAL A 1 174 ? -7.954 -8.534 4.061 1.00 96.44 174 VAL A C 1
ATOM 1362 O O . VAL A 1 174 ? -8.284 -9.487 4.768 1.00 96.44 174 VAL A O 1
ATOM 1365 N N . ARG A 1 175 ? -7.027 -8.645 3.113 1.00 95.25 175 ARG A N 1
ATOM 1366 C CA . ARG A 1 175 ? -6.242 -9.868 2.910 1.00 95.25 175 ARG A CA 1
ATOM 1367 C C . ARG A 1 175 ? -4.808 -9.660 3.307 1.00 95.25 175 ARG A C 1
ATOM 1369 O O . ARG A 1 175 ? -4.230 -8.626 2.994 1.00 95.25 175 ARG A O 1
ATOM 1376 N N . MET A 1 176 ? -4.249 -10.694 3.907 1.00 95.19 176 MET A N 1
ATOM 1377 C CA . MET A 1 176 ? -2.834 -10.799 4.203 1.00 95.19 176 MET A CA 1
ATOM 1378 C C . MET A 1 176 ? -2.196 -11.753 3.198 1.00 95.19 176 MET A C 1
ATOM 1380 O O . MET A 1 176 ? -2.773 -12.790 2.869 1.00 95.19 176 MET A O 1
ATOM 1384 N N . PHE A 1 177 ? -1.022 -11.396 2.705 1.00 94.56 177 PHE A N 1
ATOM 1385 C CA . PHE A 1 177 ? -0.230 -12.179 1.770 1.00 94.56 177 PHE A CA 1
ATOM 1386 C C . PHE A 1 177 ? 1.205 -12.279 2.266 1.00 94.56 177 PHE A C 1
ATOM 1388 O O . PHE A 1 177 ? 1.723 -11.351 2.885 1.00 94.56 177 PHE A O 1
ATOM 1395 N N . ASN A 1 178 ? 1.854 -13.393 1.939 1.00 91.56 178 ASN A N 1
ATOM 1396 C CA . ASN A 1 178 ? 3.302 -13.497 2.017 1.00 91.56 178 ASN A CA 1
ATOM 1397 C C .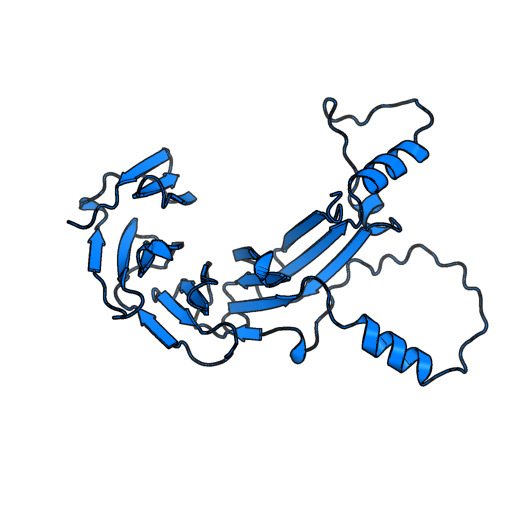 ASN A 1 178 ? 3.886 -12.973 0.685 1.00 91.56 178 ASN A C 1
ATOM 1399 O O . ASN A 1 178 ? 3.503 -13.494 -0.365 1.00 91.56 178 ASN A O 1
ATOM 1403 N N . PRO A 1 179 ? 4.791 -11.975 0.692 1.00 88.69 179 PRO A N 1
ATOM 1404 C CA . PRO A 1 179 ? 5.365 -11.391 -0.525 1.00 88.69 179 PRO A CA 1
ATOM 1405 C C . PRO A 1 179 ? 6.132 -12.404 -1.393 1.00 88.69 179 PRO A C 1
ATOM 1407 O O . PRO A 1 179 ? 6.228 -12.214 -2.604 1.00 88.69 179 PRO A O 1
ATOM 1410 N N . TYR A 1 180 ? 6.645 -13.486 -0.799 1.00 85.75 180 TYR A N 1
ATOM 1411 C CA . TYR A 1 180 ? 7.435 -14.511 -1.488 1.00 85.75 180 TYR A CA 1
ATOM 1412 C C . TYR A 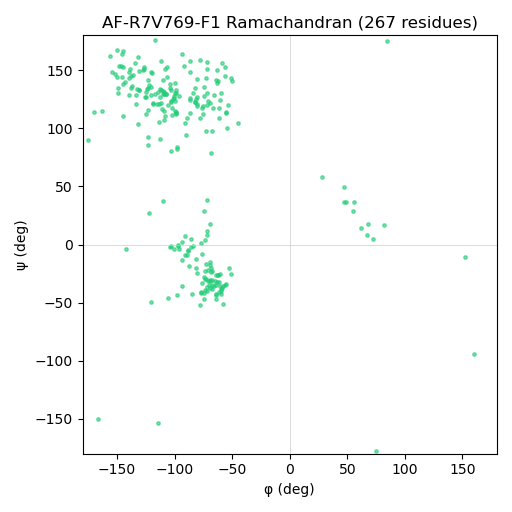1 180 ? 6.593 -15.667 -2.040 1.00 85.75 180 TYR A C 1
ATOM 1414 O O . TYR A 1 180 ? 7.108 -16.503 -2.777 1.00 85.75 180 TYR A O 1
ATOM 1422 N N . VAL A 1 181 ? 5.304 -15.735 -1.690 1.00 85.19 181 VAL A N 1
ATOM 1423 C CA . VAL A 1 181 ? 4.405 -16.808 -2.127 1.00 85.19 181 VAL A CA 1
ATOM 1424 C C . VAL A 1 181 ? 3.213 -16.187 -2.842 1.00 85.19 181 VAL A C 1
ATOM 1426 O O . VAL A 1 181 ? 2.204 -15.829 -2.229 1.00 85.19 181 VAL A O 1
ATOM 1429 N N . SER A 1 182 ? 3.327 -16.066 -4.165 1.00 75.38 182 SER A N 1
ATOM 1430 C CA . SER A 1 182 ? 2.206 -15.681 -5.016 1.00 75.38 182 SER A CA 1
ATOM 1431 C C . SER A 1 182 ? 1.208 -16.837 -5.086 1.00 75.38 182 SER A C 1
ATOM 1433 O O . SER A 1 182 ? 1.535 -17.973 -5.423 1.00 75.38 182 SER A O 1
ATOM 1435 N N . GLY A 1 183 ? -0.041 -16.575 -4.710 1.00 78.38 183 GLY A N 1
ATOM 1436 C CA . GLY A 1 183 ? -1.074 -17.603 -4.762 1.00 78.38 183 GLY A CA 1
ATOM 1437 C C . GLY A 1 183 ? -2.258 -17.291 -3.872 1.00 78.38 183 GLY A C 1
ATOM 1438 O O . GLY A 1 183 ? -3.200 -16.624 -4.298 1.00 78.38 183 GLY A O 1
ATOM 1439 N N . LYS A 1 184 ? -2.236 -17.814 -2.645 1.00 85.94 184 LYS A N 1
ATOM 1440 C CA . LYS A 1 184 ? -3.353 -17.697 -1.705 1.00 85.94 184 LYS A CA 1
ATOM 1441 C C . LYS A 1 184 ? -3.032 -16.706 -0.585 1.00 85.94 184 LYS A C 1
ATOM 1443 O O . LYS A 1 184 ? -1.887 -16.650 -0.142 1.00 85.94 184 LYS A O 1
ATOM 1448 N N . PRO A 1 185 ? -4.034 -15.945 -0.111 1.00 92.06 185 PRO A N 1
ATOM 1449 C CA . PRO A 1 185 ? -3.861 -15.122 1.073 1.00 92.06 185 PRO A CA 1
ATOM 1450 C C . PRO A 1 185 ? -3.580 -16.009 2.291 1.00 92.06 185 PRO A C 1
ATOM 1452 O O . PRO A 1 185 ? -4.209 -17.054 2.457 1.00 92.06 185 PRO A O 1
ATOM 1455 N N . THR A 1 186 ? -2.654 -15.575 3.143 1.00 92.38 186 THR A N 1
ATOM 1456 C CA . THR A 1 186 ? -2.341 -16.208 4.434 1.00 92.38 186 THR A CA 1
ATOM 1457 C C . THR A 1 186 ? -3.425 -15.941 5.477 1.00 92.38 186 THR A C 1
ATOM 1459 O O . THR A 1 186 ? -3.581 -16.719 6.414 1.00 92.38 186 THR A O 1
ATOM 1462 N N . GLY A 1 187 ? -4.194 -14.865 5.295 1.00 91.81 187 GLY A N 1
ATOM 1463 C CA . GLY A 1 187 ? -5.286 -14.476 6.178 1.00 91.81 187 GLY A CA 1
ATOM 1464 C C . GLY A 1 187 ? -6.351 -13.650 5.463 1.00 91.81 187 GLY A C 1
ATOM 1465 O O . GLY A 1 187 ? -6.061 -12.909 4.518 1.00 91.81 187 GLY A O 1
ATOM 1466 N N . MET A 1 188 ? -7.603 -13.786 5.904 1.00 94.56 188 MET A N 1
ATOM 1467 C CA . MET A 1 188 ? -8.752 -13.052 5.366 1.00 94.56 188 MET A CA 1
ATOM 1468 C C . MET A 1 188 ? -9.584 -12.453 6.498 1.00 94.56 188 MET A C 1
ATOM 1470 O O . MET A 1 188 ? -10.389 -13.143 7.121 1.00 94.56 188 MET A O 1
ATOM 1474 N N . LEU A 1 189 ? -9.455 -11.148 6.708 1.00 95.19 189 LEU A N 1
ATOM 1475 C CA . LEU A 1 189 ? -10.160 -10.430 7.762 1.00 95.19 189 LEU A CA 1
ATOM 1476 C C . LEU A 1 189 ? -11.493 -9.911 7.217 1.00 95.19 189 LEU A C 1
ATOM 1478 O O . LEU A 1 189 ? -11.558 -8.966 6.419 1.00 95.19 189 LEU A O 1
ATOM 1482 N N . ARG A 1 190 ? -12.576 -10.581 7.615 1.00 94.19 190 ARG A N 1
ATOM 1483 C CA . ARG A 1 190 ? -13.949 -10.276 7.192 1.00 94.19 190 ARG A CA 1
ATOM 1484 C C . ARG A 1 190 ? -14.667 -9.477 8.271 1.00 94.19 190 ARG A C 1
ATOM 1486 O O . ARG A 1 190 ? -14.560 -9.780 9.452 1.00 94.19 190 ARG A O 1
ATOM 1493 N N . GLY A 1 191 ? -15.442 -8.477 7.860 1.00 89.25 191 GLY A N 1
ATOM 1494 C CA . GLY A 1 191 ? -16.290 -7.714 8.782 1.00 89.25 191 GLY A CA 1
ATOM 1495 C C . GLY A 1 191 ? -16.584 -6.281 8.353 1.00 89.25 191 GLY A C 1
ATOM 1496 O O . GLY A 1 191 ? -17.423 -5.635 8.977 1.00 89.25 191 GLY A O 1
ATOM 1497 N N . HIS A 1 192 ? -15.906 -5.767 7.325 1.00 92.88 192 HIS A N 1
ATOM 1498 C CA . HIS A 1 192 ? -16.272 -4.497 6.699 1.00 92.88 192 HIS A CA 1
ATOM 1499 C C . HIS A 1 192 ? -17.520 -4.658 5.831 1.00 92.88 192 HIS A C 1
ATOM 1501 O O . HIS A 1 192 ? -17.635 -5.608 5.055 1.00 92.88 192 HIS A O 1
ATOM 1507 N N . ASN A 1 193 ? -18.442 -3.703 5.945 1.00 92.38 193 ASN A N 1
ATOM 1508 C CA . ASN A 1 193 ? -19.690 -3.688 5.177 1.00 92.38 193 ASN A CA 1
ATOM 1509 C C . ASN A 1 193 ? -19.583 -2.866 3.886 1.00 92.38 193 ASN A C 1
ATOM 1511 O O . ASN A 1 193 ? -20.422 -3.004 2.996 1.00 92.38 193 ASN A O 1
ATOM 1515 N N . ALA A 1 194 ? -18.526 -2.067 3.747 1.00 93.19 194 ALA A N 1
ATOM 1516 C CA . ALA A 1 194 ? -18.266 -1.226 2.587 1.00 93.19 194 ALA A CA 1
ATOM 1517 C C . ALA A 1 194 ? -16.818 -1.395 2.087 1.00 93.19 194 ALA A C 1
ATOM 1519 O O . ALA A 1 194 ? -15.978 -1.916 2.827 1.00 93.19 194 ALA A O 1
ATOM 1520 N N . PRO A 1 195 ? -16.518 -1.010 0.828 1.00 93.75 195 PRO A N 1
ATOM 1521 C CA . PRO A 1 195 ? -15.173 -1.088 0.263 1.00 93.75 195 PRO A CA 1
ATOM 1522 C C . PRO A 1 195 ? -14.116 -0.449 1.148 1.00 93.75 195 PRO A C 1
ATOM 1524 O O . PRO A 1 195 ? -14.370 0.588 1.764 1.00 93.75 195 PRO A O 1
ATOM 1527 N N . ILE A 1 196 ? -12.933 -1.051 1.171 1.00 95.12 196 ILE A N 1
ATOM 1528 C CA . ILE A 1 196 ? -11.808 -0.567 1.966 1.00 95.12 196 ILE A CA 1
ATOM 1529 C C . ILE A 1 196 ? -11.128 0.556 1.196 1.00 95.12 196 ILE A C 1
ATOM 1531 O O . ILE A 1 196 ? -10.779 0.404 0.027 1.00 95.12 196 ILE A O 1
ATOM 1535 N N . PHE A 1 197 ? -11.002 1.701 1.855 1.00 91.56 197 PHE A N 1
ATOM 1536 C CA . PHE A 1 197 ? -10.417 2.906 1.292 1.00 91.56 197 PHE A CA 1
ATOM 1537 C C . PHE A 1 197 ? -8.952 3.052 1.697 1.00 91.56 197 PHE A C 1
ATOM 1539 O O . PHE A 1 197 ? -8.110 3.344 0.856 1.00 91.56 197 PHE A O 1
ATOM 1546 N N . PHE A 1 198 ? -8.635 2.794 2.965 1.00 92.50 198 PHE A N 1
ATOM 1547 C CA . PHE A 1 198 ? -7.291 2.979 3.503 1.00 92.50 198 PHE A CA 1
ATOM 1548 C C . PHE A 1 198 ? -6.868 1.809 4.388 1.00 92.50 198 PHE A C 1
ATOM 1550 O O . PHE A 1 198 ? -7.687 1.234 5.113 1.00 92.50 198 PHE A O 1
ATOM 1557 N N . LEU A 1 199 ? -5.574 1.498 4.337 1.00 94.62 199 LEU A N 1
ATOM 1558 C CA . LEU A 1 199 ? -4.917 0.463 5.121 1.00 94.62 199 LEU A CA 1
ATOM 1559 C C . LEU A 1 199 ? -3.569 0.956 5.631 1.00 94.62 199 LEU A C 1
ATOM 1561 O O . LEU A 1 199 ? -2.868 1.687 4.933 1.00 94.62 199 LEU A O 1
ATOM 1565 N N . PHE A 1 200 ? -3.220 0.519 6.836 1.00 93.44 200 PHE A N 1
ATOM 1566 C CA . PHE A 1 200 ? -1.921 0.774 7.440 1.00 93.44 200 PHE A CA 1
ATOM 1567 C C . PHE A 1 200 ? -1.526 -0.376 8.367 1.00 93.44 200 PHE A C 1
ATOM 1569 O O . PHE A 1 200 ? -2.344 -0.822 9.180 1.00 93.44 200 PHE A O 1
ATOM 1576 N N . VAL A 1 201 ? -0.282 -0.840 8.268 1.00 93.31 201 VAL A N 1
ATOM 1577 C CA . VAL A 1 201 ? 0.276 -1.856 9.166 1.00 93.31 201 VAL A CA 1
ATOM 1578 C C . VAL A 1 201 ? 1.126 -1.175 10.231 1.00 93.31 201 VAL A C 1
ATOM 1580 O O . VAL A 1 201 ? 2.166 -0.595 9.944 1.00 93.31 201 VAL A O 1
ATOM 1583 N N . ALA A 1 202 ? 0.696 -1.270 11.487 1.00 91.31 202 ALA A N 1
ATOM 1584 C CA . ALA A 1 202 ? 1.502 -0.854 12.625 1.00 91.31 202 ALA A CA 1
ATOM 1585 C C . ALA A 1 202 ? 2.327 -2.047 13.114 1.00 91.31 202 ALA A C 1
ATOM 1587 O O . ALA A 1 202 ? 1.855 -2.870 13.905 1.00 91.31 202 ALA A O 1
ATOM 1588 N N . GLU A 1 203 ? 3.559 -2.136 12.614 1.00 86.56 203 GLU A N 1
ATOM 1589 C CA . GLU A 1 203 ? 4.494 -3.228 12.907 1.00 86.56 203 GLU A CA 1
ATOM 1590 C C . GLU A 1 203 ? 4.753 -3.352 14.413 1.00 86.56 203 GLU A C 1
ATOM 1592 O O . GLU A 1 203 ? 4.506 -4.416 14.983 1.00 86.56 203 GLU A O 1
ATOM 1597 N N . GLU A 1 204 ? 5.099 -2.237 15.061 1.00 86.62 204 GLU A N 1
ATOM 1598 C CA . GLU A 1 204 ? 5.376 -2.132 16.503 1.00 86.62 204 GLU A CA 1
ATOM 1599 C C . GLU A 1 204 ? 4.221 -2.616 17.390 1.00 86.62 204 GLU A C 1
ATOM 1601 O O . GLU A 1 204 ? 4.428 -3.193 18.452 1.00 86.62 204 GLU A O 1
ATOM 1606 N N . GLU A 1 205 ? 2.976 -2.398 16.961 1.00 86.44 205 GLU A N 1
ATOM 1607 C CA . GLU A 1 205 ? 1.794 -2.747 17.757 1.00 86.44 205 GLU A CA 1
ATOM 1608 C C . GLU A 1 205 ? 1.176 -4.092 17.371 1.00 86.44 205 GLU A C 1
ATOM 1610 O O . GLU A 1 205 ? 0.179 -4.494 17.964 1.00 86.44 205 GLU A O 1
ATOM 1615 N N . ASN A 1 206 ? 1.731 -4.777 16.368 1.00 90.50 206 ASN A N 1
ATOM 1616 C CA . ASN A 1 206 ? 1.152 -5.992 15.796 1.00 90.50 206 ASN A CA 1
ATOM 1617 C C . ASN A 1 206 ? -0.288 -5.841 15.297 1.00 90.50 206 ASN A C 1
ATOM 1619 O O . ASN A 1 206 ? -1.097 -6.763 15.389 1.00 90.50 206 ASN A O 1
ATOM 1623 N N . ARG A 1 207 ? -0.597 -4.673 14.726 1.00 92.25 207 ARG A N 1
ATOM 1624 C CA . ARG A 1 207 ? -1.962 -4.303 14.350 1.00 92.25 207 ARG A CA 1
ATOM 1625 C C . ARG A 1 207 ? -2.076 -3.861 12.907 1.00 92.25 207 ARG A C 1
ATOM 1627 O O . ARG A 1 207 ? -1.168 -3.256 12.342 1.00 92.25 207 ARG A O 1
ATOM 1634 N N . ILE A 1 208 ? -3.254 -4.099 12.345 1.00 94.38 208 ILE A N 1
ATOM 1635 C CA . ILE A 1 208 ? -3.667 -3.558 11.052 1.00 94.38 208 ILE A CA 1
ATOM 1636 C C . ILE A 1 208 ? -4.799 -2.573 11.290 1.00 94.38 208 ILE A C 1
ATOM 1638 O O . ILE A 1 208 ? -5.825 -2.910 11.885 1.00 94.38 208 ILE A O 1
ATOM 1642 N N . PHE A 1 209 ? -4.637 -1.367 10.765 1.00 93.94 209 PHE A N 1
ATOM 1643 C CA . PHE A 1 209 ? -5.682 -0.361 10.709 1.00 93.94 209 PHE A CA 1
ATOM 1644 C C . PHE A 1 209 ? -6.312 -0.371 9.329 1.00 93.94 209 PHE A C 1
ATOM 1646 O O . PHE A 1 209 ? -5.626 -0.369 8.310 1.00 93.94 209 PHE A O 1
ATOM 1653 N N . SER A 1 210 ? -7.637 -0.371 9.299 1.00 94.12 210 SER A N 1
ATOM 1654 C CA . SER A 1 210 ? -8.403 -0.375 8.060 1.00 94.12 210 SER A CA 1
ATOM 1655 C C . SER A 1 210 ? -9.567 0.595 8.162 1.00 94.12 210 SER A C 1
ATOM 1657 O O . SER A 1 210 ? -10.256 0.638 9.183 1.00 94.12 210 SER A O 1
ATOM 1659 N N . ILE A 1 211 ? -9.783 1.362 7.100 1.00 92.69 211 ILE A N 1
ATOM 1660 C CA . ILE A 1 211 ? -10.866 2.337 6.999 1.00 92.69 211 ILE A CA 1
ATOM 1661 C C . ILE A 1 211 ? -11.654 2.021 5.744 1.00 92.69 211 ILE A C 1
ATOM 1663 O O . ILE A 1 211 ? -11.090 1.932 4.650 1.00 92.69 211 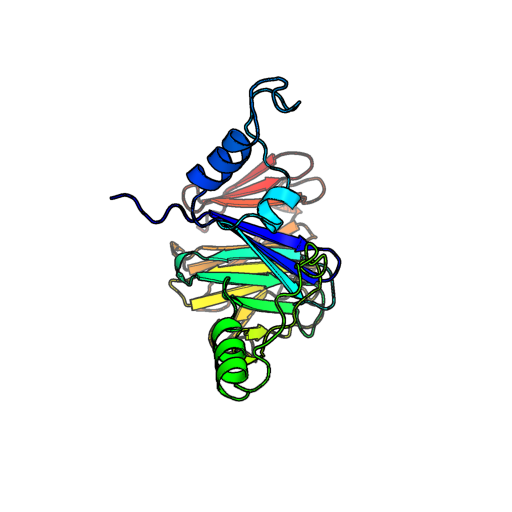ILE A O 1
ATOM 1667 N N . SER A 1 212 ? -12.957 1.863 5.897 1.00 92.44 212 SER A N 1
ATOM 1668 C CA . SER A 1 212 ? -13.881 1.668 4.790 1.00 92.44 212 SER A CA 1
ATOM 1669 C C . SER A 1 212 ? -14.502 2.981 4.319 1.00 92.44 212 SER A C 1
ATOM 1671 O O . SER A 1 212 ? -14.474 4.010 4.989 1.00 92.44 212 SER A O 1
ATOM 1673 N N . THR A 1 213 ? -15.087 2.937 3.130 1.00 90.44 213 THR A N 1
ATOM 1674 C CA . THR A 1 213 ? -15.810 4.050 2.492 1.00 90.44 213 THR A CA 1
ATOM 1675 C C . THR A 1 213 ? -17.059 4.484 3.259 1.00 90.44 213 THR A C 1
ATOM 1677 O O . THR A 1 213 ? -17.414 5.657 3.226 1.00 90.44 213 THR A O 1
ATOM 1680 N N . ASP A 1 214 ? -17.680 3.585 4.032 1.00 87.25 214 ASP A N 1
ATOM 1681 C CA . ASP A 1 214 ? -18.733 3.943 4.997 1.00 87.25 214 ASP A CA 1
ATOM 1682 C C . ASP A 1 214 ? -18.180 4.650 6.246 1.00 87.25 214 ASP A C 1
ATOM 1684 O O . ASP A 1 214 ? -18.944 4.969 7.151 1.00 87.25 214 ASP A O 1
ATOM 1688 N N . LYS A 1 215 ? -16.869 4.927 6.274 1.00 86.94 215 LYS A N 1
ATOM 1689 C CA . LYS A 1 215 ? -16.087 5.544 7.346 1.00 86.94 215 LYS A CA 1
ATOM 1690 C C . LYS A 1 215 ? -15.856 4.646 8.552 1.00 86.94 215 LYS A C 1
ATOM 1692 O O . LYS A 1 215 ? -15.270 5.117 9.511 1.00 86.94 215 LYS A O 1
ATOM 1697 N N . CYS A 1 216 ? -16.258 3.377 8.541 1.00 90.06 216 CYS A N 1
ATOM 1698 C CA . CYS A 1 216 ? -15.961 2.484 9.656 1.00 90.06 216 CYS A CA 1
ATOM 1699 C C . CYS A 1 216 ? -14.446 2.243 9.776 1.00 90.06 216 CYS A C 1
ATOM 1701 O O . CYS A 1 216 ? -13.783 1.842 8.820 1.00 90.06 216 CYS A O 1
ATOM 1703 N N . VAL A 1 217 ? -13.900 2.447 10.976 1.00 91.75 217 VAL A N 1
ATOM 1704 C CA . VAL A 1 217 ? -12.504 2.117 11.283 1.00 91.75 217 VAL A CA 1
ATOM 1705 C C . VAL A 1 217 ? -12.469 0.791 12.026 1.00 91.75 217 VAL A C 1
ATOM 1707 O O . VAL A 1 217 ? -13.156 0.622 13.037 1.00 91.75 217 VAL A O 1
ATOM 1710 N N . LYS A 1 218 ? -11.663 -0.154 11.547 1.00 92.69 218 LYS A N 1
ATOM 1711 C CA . LYS A 1 218 ? -11.406 -1.420 12.237 1.00 92.69 218 LYS A CA 1
ATOM 1712 C C . LYS A 1 218 ? -9.927 -1.604 1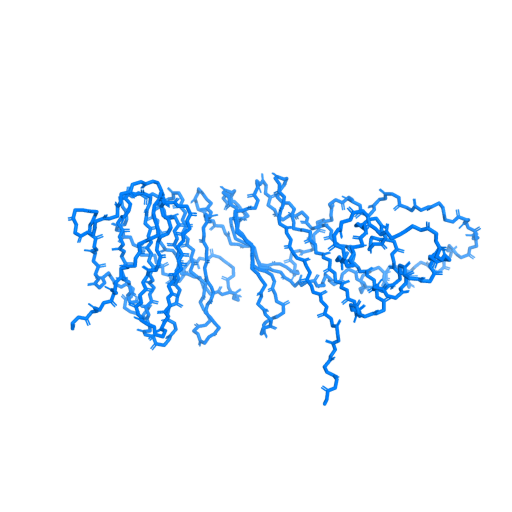2.512 1.00 92.69 218 LYS A C 1
ATOM 1714 O O . LYS A 1 218 ? -9.098 -1.342 11.636 1.00 92.69 218 LYS A O 1
ATOM 1719 N N . ILE A 1 219 ? -9.644 -2.078 13.721 1.00 94.00 219 ILE A N 1
ATOM 1720 C CA . ILE A 1 219 ? -8.318 -2.499 14.165 1.00 94.00 219 ILE A CA 1
ATOM 1721 C C . ILE A 1 219 ? -8.327 -4.017 14.254 1.00 94.00 219 ILE A C 1
ATOM 1723 O O . ILE A 1 219 ? -9.217 -4.594 14.887 1.00 94.00 219 ILE A O 1
ATOM 1727 N N . TRP A 1 220 ? -7.335 -4.639 13.638 1.00 94.94 220 TRP A N 1
ATOM 1728 C CA . TRP A 1 220 ? -7.171 -6.083 13.609 1.00 94.94 220 TRP A CA 1
ATOM 1729 C C . TRP A 1 220 ? -5.855 -6.482 14.250 1.00 94.94 220 TRP A C 1
ATOM 1731 O O . TRP A 1 220 ? -4.870 -5.753 14.128 1.00 94.94 220 TRP A O 1
ATOM 1741 N N . ASP A 1 221 ? -5.849 -7.644 14.887 1.00 93.12 221 ASP A N 1
ATOM 1742 C CA . ASP A 1 221 ? -4.622 -8.312 15.303 1.00 93.12 221 ASP A CA 1
ATOM 1743 C C . ASP A 1 221 ? -4.019 -9.088 14.123 1.00 93.12 221 ASP A C 1
ATOM 1745 O O . ASP A 1 221 ? -4.744 -9.765 13.390 1.00 93.12 221 ASP A O 1
ATOM 1749 N N . ILE A 1 222 ? -2.705 -8.977 13.919 1.00 91.44 222 ILE A N 1
ATOM 1750 C CA . ILE A 1 222 ? -1.994 -9.669 12.832 1.00 91.44 222 ILE A CA 1
ATOM 1751 C C . ILE A 1 222 ? -1.845 -11.171 13.112 1.00 91.44 222 ILE A C 1
ATOM 1753 O O . ILE A 1 222 ? -1.942 -11.967 12.180 1.00 91.44 222 ILE A O 1
ATOM 1757 N N . GLN A 1 223 ? -1.580 -11.559 14.361 1.00 90.00 223 GLN A N 1
ATOM 1758 C CA . GLN A 1 223 ? -1.342 -12.955 14.739 1.00 90.00 223 GLN A CA 1
ATOM 1759 C C . GLN A 1 223 ? -2.660 -13.717 14.839 1.00 90.00 223 GLN A C 1
ATOM 1761 O O . GLN A 1 223 ? -2.829 -14.741 14.179 1.00 90.00 223 GLN A O 1
ATOM 1766 N N . ASP A 1 224 ? -3.610 -13.169 15.596 1.00 89.75 224 ASP A N 1
ATOM 1767 C CA . ASP A 1 224 ? -4.894 -13.829 15.845 1.00 89.75 224 ASP A CA 1
ATOM 1768 C C . ASP A 1 224 ? -5.891 -13.645 14.695 1.00 89.75 224 ASP A C 1
ATOM 1770 O O . ASP A 1 224 ? -6.933 -14.298 14.665 1.00 89.75 224 ASP A O 1
ATOM 1774 N N . GLN A 1 225 ? -5.603 -12.737 13.753 1.00 91.69 225 GLN A N 1
ATOM 1775 C CA . GLN A 1 225 ? -6.462 -12.410 12.607 1.00 91.69 225 GLN A CA 1
ATOM 1776 C C . GLN A 1 225 ? -7.894 -12.012 13.010 1.00 91.69 225 GLN A C 1
ATOM 1778 O O . GLN A 1 225 ? -8.853 -12.166 12.250 1.00 91.69 225 GLN A O 1
ATOM 1783 N N . ASN A 1 226 ? -8.035 -11.451 14.212 1.00 92.25 226 ASN A N 1
ATOM 1784 C CA . ASN A 1 226 ? -9.312 -11.093 14.810 1.00 92.25 226 ASN A CA 1
ATOM 1785 C C . ASN A 1 226 ? -9.516 -9.577 14.843 1.00 92.25 226 ASN A C 1
ATOM 1787 O O . ASN A 1 226 ? -8.574 -8.787 14.923 1.00 92.25 226 ASN A O 1
ATOM 1791 N N . CYS A 1 227 ? -10.781 -9.154 14.784 1.00 93.38 227 CYS A N 1
ATOM 1792 C CA . CYS A 1 227 ? -11.143 -7.745 14.912 1.00 93.38 227 CYS A CA 1
ATOM 1793 C C . CYS A 1 227 ? -11.095 -7.339 16.390 1.00 93.38 227 CYS A C 1
ATOM 1795 O O . CYS A 1 227 ? -11.982 -7.711 17.153 1.00 93.38 227 CYS A O 1
ATOM 1797 N N . LEU A 1 228 ? -10.109 -6.529 16.777 1.00 91.75 228 LEU A N 1
ATOM 1798 C CA . LEU A 1 228 ? -9.968 -6.022 18.145 1.00 91.75 228 LEU A CA 1
ATOM 1799 C C . LEU A 1 228 ? -10.949 -4.884 18.434 1.00 91.75 228 LEU A C 1
ATOM 1801 O O . LEU A 1 228 ? -11.553 -4.816 19.501 1.00 91.75 228 LEU A O 1
ATOM 1805 N N . LEU A 1 229 ? -11.115 -3.970 17.474 1.00 90.44 229 LEU A N 1
ATOM 1806 C CA . LEU A 1 229 ? -11.970 -2.800 17.644 1.00 90.44 229 LEU A CA 1
ATOM 1807 C C . LEU A 1 229 ? -12.696 -2.463 16.353 1.00 90.44 229 LEU A C 1
ATOM 1809 O O . LEU A 1 229 ? -12.125 -2.506 15.267 1.00 90.44 229 LEU A O 1
ATOM 1813 N N . THR A 1 230 ? -13.961 -2.078 16.490 1.00 91.44 230 THR A N 1
ATOM 1814 C CA . THR A 1 230 ? -14.761 -1.501 15.411 1.00 91.44 230 THR A CA 1
ATOM 1815 C C . THR A 1 230 ? -15.300 -0.157 15.871 1.00 91.44 230 THR A C 1
ATOM 1817 O O . THR A 1 230 ? -16.169 -0.095 16.738 1.00 91.44 230 THR A O 1
ATOM 1820 N N . ILE A 1 231 ? -14.817 0.920 15.262 1.00 88.75 231 ILE A N 1
ATOM 1821 C CA . ILE A 1 231 ? -15.325 2.269 15.482 1.00 88.75 231 ILE A CA 1
ATOM 1822 C C . ILE A 1 231 ? -16.283 2.580 14.339 1.00 88.75 231 ILE A C 1
ATOM 1824 O O . ILE A 1 231 ? -15.899 2.647 13.171 1.00 88.75 231 ILE A O 1
ATOM 1828 N N . ARG A 1 232 ? -17.565 2.712 14.680 1.00 85.56 232 ARG A N 1
ATOM 1829 C CA . ARG A 1 232 ? -18.610 3.051 13.711 1.00 85.56 232 ARG A CA 1
ATOM 1830 C C . ARG A 1 232 ? -18.585 4.551 13.398 1.00 85.56 232 ARG A C 1
ATOM 1832 O O . ARG A 1 232 ? -18.213 5.330 14.276 1.00 85.56 232 ARG A O 1
ATOM 1839 N N . PRO A 1 233 ? -19.149 4.974 12.255 1.00 78.31 233 PRO A N 1
ATOM 1840 C CA . PRO A 1 233 ? -19.270 6.387 11.892 1.00 78.31 233 PRO A CA 1
ATOM 1841 C C . PRO A 1 233 ? -19.989 7.247 12.925 1.00 78.31 233 PRO A C 1
ATOM 1843 O O . PRO A 1 233 ? -19.629 8.392 13.141 1.00 78.31 233 PRO A O 1
ATOM 1846 N N . LYS A 1 234 ? -20.980 6.689 13.629 1.00 70.69 234 LYS A N 1
ATOM 1847 C CA . LYS A 1 234 ? -21.652 7.395 14.732 1.00 70.69 234 LYS A CA 1
ATOM 1848 C C . LYS A 1 234 ? -20.736 7.628 15.944 1.00 70.69 234 LYS A C 1
ATOM 1850 O O . LYS A 1 234 ? -21.012 8.511 16.746 1.00 70.69 234 LYS A O 1
ATOM 1855 N N . GLY A 1 235 ? -19.677 6.831 16.086 1.00 64.56 235 GLY A N 1
ATOM 1856 C CA . GLY A 1 235 ? -18.706 6.896 17.178 1.00 64.56 235 GLY A CA 1
ATOM 1857 C C . GLY A 1 235 ? -17.545 7.865 16.937 1.00 64.56 235 GLY A C 1
ATOM 1858 O O . GLY A 1 235 ? -16.912 8.275 17.904 1.00 64.56 235 GLY A O 1
ATOM 1859 N N . HIS A 1 236 ? -17.280 8.278 15.692 1.00 67.44 236 HIS A N 1
ATOM 1860 C CA . HIS A 1 236 ? -16.271 9.293 15.366 1.00 67.44 236 HIS A CA 1
ATOM 1861 C C . HIS A 1 236 ? -16.896 10.434 14.548 1.00 67.44 236 HIS A C 1
ATOM 1863 O O . HIS A 1 236 ? -17.574 10.208 13.554 1.00 67.44 236 HIS A O 1
ATOM 1869 N N . LYS A 1 237 ? -16.665 11.698 14.921 1.00 69.31 237 LYS A N 1
ATOM 1870 C CA . LYS A 1 237 ? -17.321 12.876 14.303 1.00 69.31 237 LYS A CA 1
ATOM 1871 C C . LYS A 1 237 ? -16.804 13.244 12.892 1.00 69.31 237 LYS A C 1
ATOM 1873 O O . LYS A 1 237 ? -16.860 14.404 12.505 1.00 69.31 237 LYS A O 1
ATOM 1878 N N . ILE A 1 238 ? -16.320 12.275 12.118 1.00 73.69 238 ILE A N 1
ATOM 1879 C CA . ILE A 1 238 ? -15.779 12.478 10.766 1.00 73.69 238 ILE A CA 1
ATOM 1880 C C . ILE A 1 238 ? -16.938 12.707 9.781 1.00 73.69 238 ILE A C 1
ATOM 1882 O O . ILE A 1 238 ? -17.740 11.806 9.517 1.00 73.69 238 ILE A O 1
ATOM 1886 N N . ARG A 1 239 ? -17.034 13.923 9.238 1.00 69.69 239 ARG A N 1
ATOM 1887 C CA . ARG A 1 239 ? -18.028 14.344 8.232 1.00 69.69 239 ARG A CA 1
ATOM 1888 C C . ARG A 1 239 ? -17.330 14.618 6.894 1.00 69.69 239 ARG A C 1
ATOM 1890 O O . ARG A 1 239 ? -16.132 14.841 6.896 1.00 69.69 239 ARG A O 1
ATOM 1897 N N . GLY A 1 240 ? -18.066 14.569 5.784 1.00 74.12 240 GLY A N 1
ATOM 1898 C CA . GLY A 1 240 ? -17.499 14.757 4.436 1.00 74.12 240 GLY A CA 1
ATOM 1899 C C . GLY A 1 240 ? -16.906 13.486 3.822 1.00 74.12 240 GLY A C 1
ATOM 1900 O O . GLY A 1 240 ? -16.888 12.433 4.469 1.00 74.12 240 GLY A O 1
ATOM 1901 N N . ASP A 1 241 ? -16.470 13.567 2.572 1.00 79.56 241 ASP A N 1
ATOM 1902 C CA . ASP A 1 241 ? -15.899 12.429 1.844 1.00 79.56 241 ASP A CA 1
ATOM 1903 C C . ASP A 1 241 ? -14.432 12.204 2.218 1.00 79.56 241 ASP A C 1
ATOM 1905 O O . ASP A 1 241 ? -13.679 13.147 2.451 1.00 79.56 241 ASP A O 1
ATOM 1909 N N . LEU A 1 242 ? -14.023 10.938 2.309 1.00 83.38 242 LEU A N 1
ATOM 1910 C CA . LEU A 1 242 ? -12.648 10.569 2.651 1.00 83.38 242 LEU A CA 1
ATOM 1911 C C . LEU A 1 242 ? -11.735 10.800 1.444 1.00 83.38 242 LEU A C 1
ATOM 1913 O O . LEU A 1 242 ? -11.917 10.157 0.413 1.00 83.38 242 LEU A O 1
ATOM 1917 N N . GLN A 1 243 ? -10.745 11.681 1.596 1.00 84.06 243 GLN A N 1
ATOM 1918 C CA . GLN A 1 243 ? -9.785 12.010 0.535 1.00 84.06 243 GLN A CA 1
ATOM 1919 C C . GLN A 1 243 ? -8.411 11.394 0.792 1.00 84.06 243 GLN A C 1
ATOM 1921 O O . GLN A 1 243 ? -7.824 10.776 -0.091 1.00 84.06 243 GLN A O 1
ATOM 1926 N N . ALA A 1 244 ? -7.902 11.516 2.017 1.00 83.94 244 ALA A N 1
ATOM 1927 C CA . ALA A 1 244 ? -6.627 10.927 2.405 1.00 83.94 244 ALA A CA 1
ATOM 1928 C C . ALA A 1 244 ? -6.645 10.527 3.876 1.00 83.94 244 ALA A C 1
ATOM 1930 O O . ALA A 1 244 ? -7.387 11.081 4.687 1.00 83.94 244 ALA A O 1
ATOM 1931 N N . CYS A 1 245 ? -5.829 9.547 4.235 1.00 88.00 245 CYS A N 1
ATOM 1932 C CA . CYS A 1 245 ? -5.668 9.100 5.609 1.00 88.00 245 CYS A CA 1
ATOM 1933 C C . CYS A 1 245 ? -4.189 8.824 5.866 1.00 88.00 245 CYS A C 1
ATOM 1935 O O . CYS A 1 245 ? -3.458 8.425 4.961 1.00 88.00 245 CYS A O 1
ATOM 1937 N N . HIS A 1 246 ? -3.751 9.041 7.099 1.00 88.38 246 HIS A N 1
ATOM 1938 C CA . HIS A 1 246 ? -2.403 8.720 7.540 1.00 88.38 246 HIS A CA 1
ATOM 1939 C C . HIS A 1 246 ? -2.427 8.353 9.020 1.00 88.38 246 HIS A C 1
ATOM 1941 O O . HIS A 1 246 ? -2.981 9.088 9.837 1.00 88.38 246 HIS A O 1
ATOM 1947 N N . TYR A 1 247 ? -1.815 7.231 9.382 1.00 88.38 247 TYR A N 1
ATOM 1948 C CA . TYR A 1 247 ? -1.636 6.861 10.780 1.00 88.38 247 TYR A CA 1
ATOM 1949 C C . TYR A 1 247 ? -0.223 7.213 11.231 1.00 88.38 247 TYR A C 1
ATOM 1951 O O . TYR A 1 247 ? 0.754 6.871 10.575 1.00 88.38 247 TYR A O 1
ATOM 1959 N N . SER A 1 248 ? -0.116 7.895 12.367 1.00 86.50 248 SER A N 1
ATOM 1960 C CA . SER A 1 248 ? 1.165 8.155 13.016 1.00 86.50 248 SER A CA 1
ATOM 1961 C C . SER A 1 248 ? 1.336 7.197 14.189 1.00 86.50 248 SER A C 1
ATOM 1963 O O . SER A 1 248 ? 0.653 7.339 15.204 1.00 86.50 248 SER A O 1
ATOM 1965 N N . SER A 1 249 ? 2.283 6.262 14.076 1.00 81.12 249 SER A N 1
ATOM 1966 C CA . SER A 1 249 ? 2.634 5.343 15.170 1.00 81.12 249 SER A CA 1
ATOM 1967 C C . SER A 1 249 ? 3.165 6.080 16.405 1.00 81.12 249 SER A C 1
ATOM 1969 O O . SER A 1 249 ? 2.884 5.673 17.527 1.00 81.12 249 SER A O 1
ATOM 1971 N N . LEU A 1 250 ? 3.854 7.215 16.216 1.00 83.81 250 LEU A N 1
ATOM 1972 C CA . LEU A 1 250 ? 4.379 8.040 17.311 1.00 83.81 250 LEU A CA 1
ATOM 1973 C C . LEU A 1 250 ? 3.261 8.630 18.182 1.00 83.81 250 LEU A C 1
ATOM 1975 O O . LEU A 1 250 ? 3.319 8.577 19.406 1.00 83.81 250 LEU A O 1
ATOM 1979 N N . THR A 1 251 ? 2.236 9.202 17.549 1.00 84.44 251 THR A N 1
ATOM 1980 C CA . THR A 1 251 ? 1.130 9.874 18.257 1.00 84.44 251 THR A CA 1
ATOM 1981 C C . THR A 1 251 ? -0.082 8.968 18.467 1.00 84.44 251 THR A C 1
ATOM 1983 O O . THR A 1 251 ? -1.068 9.392 19.076 1.00 84.44 251 THR A O 1
ATOM 1986 N N . LYS A 1 252 ? -0.040 7.738 17.938 1.00 84.75 252 LYS A N 1
ATOM 1987 C CA . LYS A 1 252 ? -1.156 6.778 17.884 1.00 84.75 252 LYS A CA 1
ATOM 1988 C C . LYS A 1 252 ? -2.457 7.415 17.400 1.00 84.75 252 LYS A C 1
ATOM 1990 O O . LYS A 1 252 ? -3.550 7.148 17.905 1.00 84.75 252 LYS A O 1
ATOM 1995 N N . THR A 1 253 ? -2.315 8.333 16.449 1.00 86.56 253 THR A N 1
ATOM 1996 C CA . THR A 1 253 ? -3.405 9.153 15.931 1.00 86.56 253 THR A CA 1
ATOM 1997 C C . THR A 1 253 ? -3.547 8.903 14.444 1.00 86.56 253 THR A C 1
ATOM 1999 O O . THR A 1 253 ? -2.587 8.979 13.675 1.00 86.56 253 THR A O 1
ATOM 2002 N N . LEU A 1 254 ? -4.778 8.604 14.050 1.00 86.19 254 LEU A N 1
ATOM 2003 C CA . LEU A 1 254 ? -5.180 8.504 12.665 1.00 86.19 254 LEU A CA 1
ATOM 2004 C C . LEU A 1 254 ? -5.634 9.885 12.190 1.00 86.19 254 LEU A C 1
ATOM 2006 O O . LEU A 1 254 ? -6.687 10.372 12.598 1.00 86.19 254 LEU A O 1
ATOM 2010 N N . ALA A 1 255 ? -4.838 10.515 11.335 1.00 86.25 255 ALA A N 1
ATOM 2011 C CA . ALA A 1 255 ? -5.228 11.717 10.621 1.00 86.25 255 ALA A CA 1
ATOM 2012 C C . ALA A 1 255 ? -6.085 11.330 9.413 1.00 86.25 255 ALA A C 1
ATOM 2014 O O . ALA A 1 255 ? -5.689 10.504 8.589 1.00 86.25 255 ALA A O 1
ATOM 2015 N N . VAL A 1 256 ? -7.262 11.932 9.308 1.00 84.31 256 VAL A N 1
ATOM 2016 C CA . VAL A 1 256 ? -8.213 11.723 8.222 1.00 84.31 256 VAL A CA 1
ATOM 2017 C C . VAL A 1 256 ? -8.506 13.073 7.587 1.00 84.31 256 VAL A C 1
ATOM 2019 O O . VAL A 1 256 ? -9.052 13.971 8.230 1.00 84.31 256 VAL A O 1
ATOM 2022 N N . ALA A 1 257 ? -8.135 13.215 6.321 1.00 84.06 257 ALA A N 1
ATOM 2023 C CA . ALA A 1 257 ? -8.488 14.357 5.502 1.00 84.06 257 ALA A CA 1
ATOM 2024 C C . ALA A 1 257 ? -9.851 14.102 4.849 1.00 84.06 257 ALA A C 1
ATOM 2026 O O . ALA A 1 257 ? -10.015 13.208 4.013 1.00 84.06 257 ALA A O 1
ATOM 2027 N N . THR A 1 258 ? -10.819 14.899 5.277 1.00 83.62 258 THR A N 1
ATOM 2028 C CA . THR A 1 258 ? -12.125 15.090 4.634 1.00 83.62 258 THR A CA 1
ATOM 2029 C C . THR A 1 258 ? -12.210 16.539 4.144 1.00 83.62 258 THR A C 1
ATOM 2031 O O . THR A 1 258 ? -11.166 17.168 3.972 1.00 83.62 258 THR A O 1
ATOM 2034 N N . ASP A 1 259 ? -13.409 17.119 4.022 1.00 79.94 259 ASP A N 1
ATOM 2035 C CA . ASP A 1 259 ? -13.594 18.578 3.885 1.00 79.94 259 ASP A CA 1
ATOM 2036 C C . ASP A 1 259 ? -12.832 19.361 4.977 1.00 79.94 259 ASP A C 1
ATOM 2038 O O . ASP A 1 259 ? -12.453 20.515 4.796 1.00 79.94 259 ASP A O 1
ATOM 2042 N N . GLN A 1 260 ? -12.592 18.713 6.124 1.00 80.12 260 GLN A N 1
ATOM 2043 C CA . GLN A 1 260 ? -11.705 19.172 7.189 1.00 80.12 260 GLN A CA 1
ATOM 2044 C C . GLN A 1 260 ? -10.672 18.091 7.540 1.00 80.12 260 GLN A C 1
ATOM 2046 O O . GLN A 1 260 ? -10.934 16.890 7.402 1.00 80.12 260 GLN A O 1
ATOM 2051 N N . MET A 1 261 ? -9.502 18.500 8.037 1.00 78.88 261 MET A N 1
ATOM 2052 C CA . MET A 1 261 ? -8.533 17.567 8.615 1.00 78.88 261 MET A CA 1
ATOM 2053 C C . MET A 1 261 ? -8.956 17.225 10.048 1.00 78.88 261 MET A C 1
ATOM 2055 O O . MET A 1 261 ? -9.054 18.104 10.899 1.00 78.88 261 MET A O 1
ATOM 2059 N N . ASN A 1 262 ? -9.192 15.942 10.316 1.00 81.19 262 ASN A N 1
ATOM 2060 C CA . ASN A 1 262 ? -9.602 15.438 11.623 1.00 81.19 262 ASN A CA 1
ATOM 2061 C C . ASN A 1 262 ? -8.583 14.421 12.147 1.00 81.19 262 ASN A C 1
ATOM 2063 O O . ASN A 1 262 ? -8.161 13.530 11.415 1.00 81.19 262 ASN A O 1
ATOM 2067 N N . GLY A 1 263 ? -8.210 14.521 13.423 1.00 81.38 263 GLY A N 1
ATOM 2068 C CA . GLY A 1 263 ? -7.384 13.525 14.110 1.00 81.38 263 GLY A CA 1
ATOM 2069 C C . GLY A 1 263 ? -8.237 12.618 14.993 1.00 81.38 263 GLY A C 1
ATOM 2070 O O . GLY A 1 263 ? -8.966 13.104 15.857 1.00 81.38 263 GLY A O 1
ATOM 2071 N N . LEU A 1 264 ? -8.143 11.303 14.799 1.00 82.06 264 LEU A N 1
ATOM 2072 C CA . LEU A 1 264 ? -8.779 10.301 15.647 1.00 82.06 264 LEU A CA 1
ATOM 2073 C C . LEU A 1 264 ? -7.702 9.561 16.458 1.00 82.06 264 LEU A C 1
ATOM 2075 O O . LEU A 1 264 ? -6.965 8.755 15.886 1.00 82.06 264 LEU A O 1
ATOM 2079 N N . PRO A 1 265 ? -7.578 9.805 17.773 1.00 81.25 265 PRO A N 1
ATOM 2080 C CA . PRO A 1 265 ? -6.668 9.037 18.613 1.00 81.25 265 PRO A CA 1
ATOM 2081 C C . PRO A 1 265 ? -7.196 7.607 18.762 1.00 81.25 265 PRO A C 1
ATOM 2083 O O . PRO A 1 265 ? -8.313 7.387 19.233 1.00 81.25 265 PRO A O 1
ATOM 2086 N N . LEU A 1 266 ? -6.389 6.625 18.368 1.00 78.19 266 LEU A N 1
ATOM 2087 C CA . LEU A 1 266 ? -6.737 5.209 18.422 1.00 78.19 266 LEU A CA 1
ATOM 2088 C C . LEU A 1 266 ? -6.023 4.575 19.616 1.00 78.19 266 LEU A C 1
ATOM 2090 O O . LEU A 1 266 ? -4.972 3.958 19.488 1.00 78.19 266 LEU A O 1
ATOM 2094 N N . LYS A 1 267 ? -6.595 4.758 20.811 1.00 68.81 267 LYS A N 1
ATOM 2095 C CA . LYS A 1 267 ? -6.129 4.089 22.031 1.00 68.81 267 LYS A CA 1
ATOM 2096 C C . LYS A 1 267 ? -7.015 2.879 22.313 1.00 68.81 267 LYS A C 1
ATOM 2098 O O . LYS A 1 267 ? -8.189 3.034 22.639 1.00 68.81 267 LYS A O 1
ATOM 2103 N N . LEU A 1 26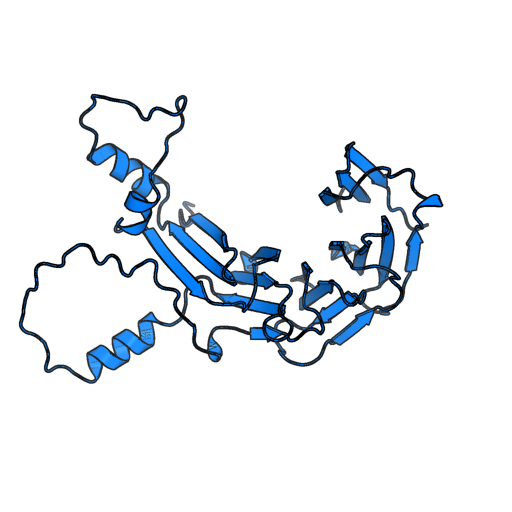8 ? -6.447 1.685 22.186 1.00 60.75 268 LEU A N 1
ATOM 2104 C CA . LEU A 1 268 ? -7.004 0.478 22.794 1.00 60.75 268 LEU A CA 1
ATOM 2105 C C . LEU A 1 268 ? -6.704 0.547 24.301 1.00 60.75 268 LEU A C 1
ATOM 2107 O O . LEU A 1 268 ? -5.568 0.854 24.667 1.00 60.75 268 LEU A O 1
ATOM 2111 N N . LYS A 1 269 ? -7.740 0.388 25.133 1.00 47.53 269 LYS A N 1
ATOM 2112 C CA . LYS A 1 269 ? -7.612 0.328 26.597 1.00 47.53 269 LYS A CA 1
ATOM 2113 C C . LYS A 1 269 ? -6.968 -0.978 27.030 1.00 47.53 269 LYS A C 1
ATOM 2115 O O . LYS A 1 269 ? -7.234 -1.991 26.347 1.00 47.53 269 LYS A O 1
#

Radius of gyration: 22.57 Å; Cα contacts (8 Å, |Δi|>4): 554; chains: 1; bounding box: 52×52×67 Å